Protein 5P9V (pdb70)

Nearest PDB structures (foldseek):
  3bwy-assembly1_A  TM=9.998E-01  e=9.512E-42  unclassified
  5k0g-assembly2_B  TM=9.920E-01  e=5.112E-42  Rattus norvegicus
  6i3d-assembly1_A  TM=9.985E-01  e=8.361E-41  Homo sapiens
  4pyq-assembly1_A  TM=9.428E-01  e=3.488E-40  Rattus norvegicus
  4p7f-assembly1_A  TM=9.456E-01  e=6.460E-39  Mus musculus

Solvent-accessible surface area: 9568 Å² total; per-residue (Å²): 114,69,54,36,91,65,0,10,104,45,0,86,134,82,20,134,93,49,48,26,82,19,0,1,93,6,0,25,49,16,4,95,127,127,47,101,0,114,6,1,0,57,48,0,0,108,36,0,10,62,7,2,148,121,74,66,5,74,33,0,0,0,0,13,3,30,0,0,2,6,0,0,8,3,0,55,38,14,108,119,55,8,98,1,19,0,4,16,122,61,98,105,14,8,54,11,0,67,80,0,0,76,34,2,40,10,78,110,48,11,70,23,5,101,24,12,8,63,97,8,1,71,65,0,75,204,139,67,131,13,106,41,0,28,2,0,1,0,28,52,139,65,91,64,4,26,50,0,2,82,30,0,81,166,33,33,0,17,91,146,26,0,1,0,3,0,0,18,4,77,52,84,8,2,105,74,0,18,72,93,0,123,70,23,114,24,21,110,39,54,68,60,80,9,117,24,6,49,94,206,58,80,0,0,0,2,15,0,32,14,80,4,151

CATH classification: 3.40.50.150

Foldseek 3Di:
DDPLVVLLVQLVVFAAFQALVRSLVSSLVCCQPPNPDQDQADWQLVVVLVVCLVQLWQEEEEEAQQQNNVVSSNLVNHDVNRAYEYEHADVVRVVNNCSSCNRNVRNVRYHYDYHHLVVCLLVCCPPVVAQAGQEYEYDHDLVCLVVSVVVCVVSNHADQFRKYKYWQCPVVRNVVNVVVLVPDPQWDKDKAWTARHSDPHITIMMIITGHDD

InterPro domains:
  IPR002935 Class I-like SAM-dependent O-methyltransferase [PF01596] (68-218)
  IPR002935 Class I-like SAM-dependent O-methyltransferase [PS51682] (45-256)
  IPR017128 Catechol O-methyltransferase, eukaryotic [PIRSF037177] (6-261)
  IPR029063 S-adenosyl-L-methionine-dependent methyltransferase superfamily [G3DSA:3.40.50.150] (44-264)
  IPR029063 S-adenosyl-L-met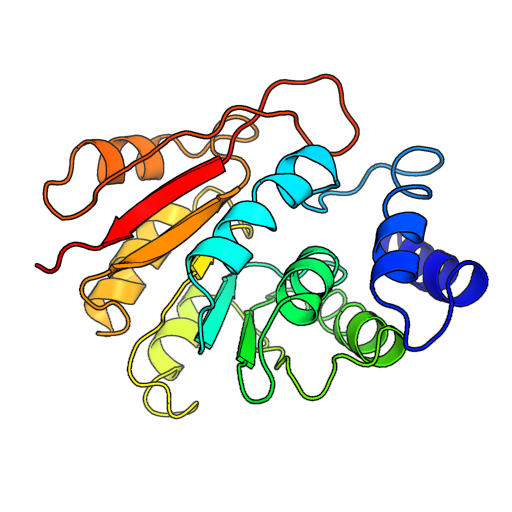hionine-dependent methyltransferase superfamily [SSF53335] (47-257)

Structure (mmCIF, N/CA/C/O backbone):
data_5P9V
#
_entry.id   5P9V
#
_cell.length_a   49.891
_cell.length_b   53.664
_cell.length_c   81.611
_cell.angle_alpha   90.000
_cell.angle_beta   90.000
_cell.angle_gamma   90.000
#
_symmetry.space_group_name_H-M   'P 21 21 21'
#
loop_
_entity.id
_entity.type
_entity.pdbx_description
1 polymer 'Catechol O-methyltransferase'
2 non-polymer 'MAGNESIUM ION'
3 non-polymer 'CHLORIDE ION'
4 non-polymer 'SULFATE ION'
5 non-polymer S-ADENOSYL-L-HOMOCYSTEINE
6 non-polymer (4S,5S)-1,2-DITHIANE-4,5-DIOL
7 non-polymer 6-(2-methylpyridin-3-yl)-8-oxidanyl-3~{H}-quinazolin-4-one
8 non-polymer '3-CYCLOHEXYL-1-PROPYLSULFONIC ACID'
9 water water
#
loop_
_atom_site.group_PDB
_atom_site.id
_atom_site.type_symbol
_atom_site.label_atom_id
_atom_site.label_alt_id
_atom_site.label_comp_id
_atom_site.label_asym_id
_atom_site.label_entity_id
_atom_site.label_seq_id
_atom_site.pdbx_PDB_ins_code
_atom_site.Cartn_x
_atom_site.Cartn_y
_atom_site.Cartn_z
_atom_site.occupancy
_atom_site.B_iso_or_equiv
_atom_site.auth_seq_id
_atom_site.auth_comp_id
_atom_site.auth_asym_id
_atom_site.auth_atom_id
_atom_site.pdbx_PDB_model_num
ATOM 1 N N . ASP A 1 3 ? -2.415 4.251 6.152 1.00 36.05 3 ASP A N 1
ATOM 2 C CA . ASP A 1 3 ? -2.003 3.895 7.497 1.00 24.27 3 ASP A CA 1
ATOM 3 C C . ASP A 1 3 ? -2.064 5.052 8.495 1.00 20.74 3 ASP A C 1
ATOM 4 O O . ASP A 1 3 ? -2.214 6.226 8.151 1.00 23.45 3 ASP A O 1
ATOM 9 N N . THR A 1 4 ? -1.937 4.712 9.753 1.00 15.98 4 THR A N 1
ATOM 10 C CA . THR A 1 4 ? -1.858 5.676 10.820 1.00 13.84 4 THR A CA 1
ATOM 11 C C . THR A 1 4 ? -0.397 5.995 11.171 1.00 12.30 4 THR A C 1
ATOM 12 O O . THR A 1 4 ? 0.532 5.231 10.894 1.00 12.41 4 THR A O 1
ATOM 16 N N . LYS A 1 5 ? -0.225 7.080 11.907 1.00 11.44 5 LYS A N 1
ATOM 17 C CA . LYS A 1 5 ? 1.073 7.448 12.466 1.00 11.33 5 LYS A CA 1
ATOM 18 C C . LYS A 1 5 ? 1.654 6.289 13.278 1.00 10.51 5 LYS A C 1
ATOM 19 O O . LYS A 1 5 ? 2.846 6.029 13.238 1.00 11.01 5 LYS A O 1
ATOM 25 N N . GLU A 1 6 ? 0.812 5.661 14.077 1.00 10.52 6 GLU A N 1
ATOM 26 C CA . GLU A 1 6 ? 1.271 4.593 14.957 1.00 10.88 6 GLU A CA 1
ATOM 27 C C . GLU A 1 6 ? 1.781 3.397 14.151 1.00 10.59 6 GLU A C 1
ATOM 28 O O . GLU A 1 6 ? 2.813 2.766 14.475 1.00 10.93 6 GLU A O 1
ATOM 34 N N . GLN A 1 7 ? 1.070 3.029 13.067 1.00 11.16 7 GLN A N 1
ATOM 35 C CA . GLN A 1 7 ? 1.558 2.005 12.181 1.00 11.35 7 GLN A CA 1
ATOM 36 C C . GLN A 1 7 ? 2.865 2.429 11.520 1.00 11.29 7 GLN A C 1
ATOM 37 O O . GLN A 1 7 ? 3.776 1.576 11.352 1.00 11.65 7 GLN A O 1
ATOM 43 N N . ARG A 1 8 ? 3.008 3.691 11.153 1.00 10.47 8 ARG A N 1
ATOM 44 C CA . ARG A 1 8 ? 4.233 4.146 10.545 1.00 11.12 8 ARG A CA 1
ATOM 45 C C . ARG A 1 8 ? 5.417 4.056 11.505 1.00 11.05 8 ARG A C 1
ATOM 46 O O . ARG A 1 8 ? 6.549 3.740 11.107 1.00 10.92 8 ARG A O 1
ATOM 54 N N . ILE A 1 9 ? 5.187 4.320 12.802 1.00 9.80 9 ILE A N 1
ATOM 55 C CA . ILE A 1 9 ? 6.262 4.228 13.825 1.00 9.83 9 ILE A CA 1
ATOM 56 C C . ILE A 1 9 ? 6.699 2.746 13.934 1.00 9.97 9 ILE A C 1
ATOM 57 O O . ILE A 1 9 ? 7.887 2.427 13.953 1.00 9.99 9 ILE A O 1
ATOM 62 N N . LEU A 1 10 ? 5.744 1.819 14.010 1.00 9.69 10 LEU A N 1
ATOM 63 C CA . LEU A 1 10 ? 6.057 0.397 14.136 1.00 9.45 10 LEU A CA 1
ATOM 64 C C . LEU A 1 10 ? 6.850 -0.069 12.911 1.00 9.48 10 LEU A C 1
ATOM 65 O O . LEU A 1 10 ? 7.849 -0.758 13.048 1.00 10.34 10 LEU A O 1
ATOM 70 N N . ARG A 1 11 ? 6.393 0.320 11.720 1.00 9.84 11 ARG A N 1
ATOM 71 C CA . ARG A 1 11 ? 7.121 -0.072 10.504 1.00 10.67 11 ARG A CA 1
ATOM 72 C C . ARG A 1 11 ? 8.524 0.464 10.499 1.00 10.86 11 ARG A C 1
ATOM 73 O O . ARG A 1 11 ? 9.477 -0.199 10.111 1.00 10.94 11 ARG A O 1
ATOM 81 N N . TYR A 1 12 ? 8.724 1.700 10.968 1.00 10.61 12 TYR A N 1
ATOM 82 C CA . TYR A 1 12 ? 10.070 2.311 11.036 1.00 10.08 12 TYR A CA 1
ATOM 83 C C . TYR A 1 12 ? 10.942 1.508 11.971 1.00 10.59 12 TYR A C 1
ATOM 84 O O . TYR A 1 12 ? 12.099 1.179 11.635 1.00 10.93 12 TYR A O 1
ATOM 93 N N . VAL A 1 13 ? 10.418 1.112 13.120 1.00 9.96 13 VAL A N 1
ATOM 94 C CA . VAL A 1 13 ? 11.205 0.247 14.025 1.00 9.66 13 VAL A CA 1
ATOM 95 C C . VAL A 1 13 ? 11.568 -1.070 13.355 1.00 10.08 13 VAL A C 1
ATOM 96 O O . VAL A 1 13 ? 12.721 -1.489 13.394 1.00 11.38 13 VAL A O 1
ATOM 100 N N . GLN A 1 14 ? 10.602 -1.720 12.716 1.00 10.39 14 GLN A N 1
ATOM 101 C CA . GLN A 1 14 ? 10.827 -3.015 12.087 1.00 11.62 14 GLN A CA 1
ATOM 102 C C . GLN A 1 14 ? 11.927 -2.898 11.050 1.00 10.68 14 GLN A C 1
ATOM 103 O O . GL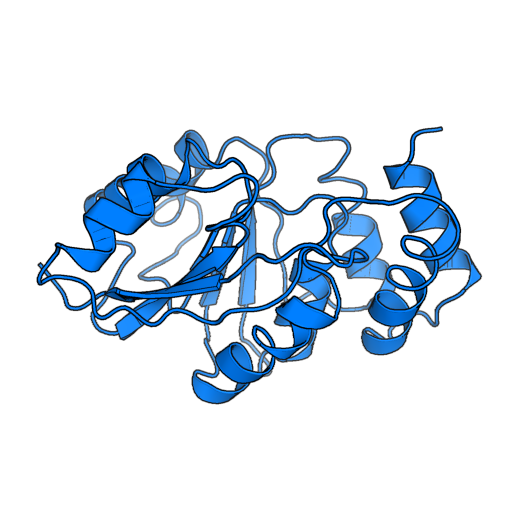N A 1 14 ? 12.642 -3.874 10.810 1.00 13.00 14 GLN A O 1
ATOM 109 N N . GLN A 1 15 ? 12.089 -1.756 10.395 1.00 9.72 15 GLN A N 1
ATOM 110 C CA . GLN A 1 15 ? 13.007 -1.575 9.276 1.00 10.04 15 GLN A CA 1
ATOM 111 C C . GLN A 1 15 ? 14.308 -0.865 9.661 1.00 10.27 15 GLN A C 1
ATOM 112 O O . GLN A 1 15 ? 15.182 -0.703 8.818 1.00 11.04 15 GLN A O 1
ATOM 118 N N . ASN A 1 16 ? 14.433 -0.412 10.915 1.00 9.81 16 ASN A N 1
ATOM 119 C CA . ASN A 1 16 ? 15.557 0.435 11.346 1.00 10.68 16 ASN A CA 1
ATOM 120 C C . ASN A 1 16 ? 16.131 0.044 12.695 1.00 10.46 16 ASN A C 1
ATOM 121 O O . ASN A 1 16 ? 16.999 0.731 13.184 1.00 14.99 16 ASN A O 1
ATOM 126 N N . ALA A 1 17 ? 15.653 -1.000 13.301 1.00 12.25 17 ALA A N 1
ATOM 127 C CA . ALA A 1 17 ? 16.126 -1.513 14.564 1.00 13.10 17 ALA A CA 1
ATOM 128 C C . ALA A 1 17 ? 16.497 -2.995 14.414 1.00 13.82 17 ALA A C 1
ATOM 129 O O . ALA A 1 17 ? 16.221 -3.640 13.402 1.00 16.26 17 ALA A O 1
ATOM 131 N N . LYS A 1 18 ? 17.119 -3.516 15.467 1.00 14.57 18 LYS A N 1
ATOM 132 C CA . LYS A 1 18 ? 17.522 -4.909 15.525 1.00 15.61 18 LYS A CA 1
ATOM 133 C C . LYS A 1 18 ? 16.586 -5.716 16.395 1.00 14.62 18 LYS A C 1
ATOM 134 O O . LYS A 1 18 ? 16.411 -5.354 17.594 1.00 13.04 18 LYS A O 1
ATOM 140 N N . PRO A 1 19 ? 15.983 -6.795 15.868 1.00 15.38 19 PRO A N 1
ATOM 141 C CA . PRO A 1 19 ? 15.123 -7.625 16.696 1.00 15.87 19 PRO A CA 1
ATOM 142 C C . PRO A 1 19 ? 15.841 -8.073 17.969 1.00 14.10 19 PRO A C 1
ATOM 143 O O . PRO A 1 19 ? 17.022 -8.465 17.918 1.00 15.62 19 PRO A O 1
ATOM 147 N N . GLY A 1 20 ? 15.169 -8.007 19.113 1.00 14.27 20 GLY A N 1
ATOM 148 C CA . GLY A 1 20 ? 15.754 -8.459 20.373 1.00 14.77 20 GLY A CA 1
ATOM 149 C C . GLY A 1 20 ? 16.641 -7.422 21.041 1.00 12.94 20 GLY A C 1
ATOM 150 O O . GLY A 1 20 ? 17.243 -7.771 22.067 1.00 15.58 20 GLY A O 1
ATOM 151 N N . ASP A 1 21 ? 16.743 -6.192 20.494 1.00 11.89 21 ASP A N 1
ATOM 152 C CA . ASP A 1 21 ? 17.667 -5.165 21.025 1.00 12.75 21 ASP A CA 1
ATOM 153 C C . ASP A 1 21 ? 16.849 -3.945 21.440 1.00 11.62 21 ASP A C 1
ATOM 154 O O . ASP A 1 21 ? 16.547 -3.067 20.603 1.00 12.17 21 ASP A O 1
ATOM 159 N N . PRO A 1 22 ? 16.364 -3.906 22.684 1.00 11.11 22 PRO A N 1
ATOM 160 C CA . PRO A 1 22 ? 15.524 -2.794 23.137 1.00 10.33 22 PRO A CA 1
ATOM 161 C C . PRO A 1 22 ? 16.054 -1.425 22.919 1.00 11.09 22 PRO A C 1
ATOM 162 O O . PRO A 1 22 ? 15.341 -0.504 22.537 1.00 11.19 22 PRO A O 1
ATOM 166 N N . GLN A 1 23 ? 17.343 -1.238 23.152 1.00 12.25 23 GLN A N 1
ATOM 167 C CA . GLN A 1 23 ? 17.940 0.096 22.972 1.00 14.55 23 GLN A CA 1
ATOM 168 C C . GLN A 1 23 ? 17.791 0.580 21.519 1.00 11.85 23 GLN A C 1
ATOM 169 O O . GLN A 1 23 ? 17.477 1.739 21.270 1.00 12.45 23 GLN A O 1
ATOM 175 N N . SER A 1 24 ? 17.995 -0.345 20.561 1.00 12.51 24 SER A N 1
ATOM 176 C CA . SER A 1 24 ? 17.818 0.011 19.147 1.00 11.83 24 SER A CA 1
ATOM 177 C C . SER A 1 24 ? 16.369 0.412 18.814 1.00 10.97 24 SER A C 1
ATOM 178 O O . SER A 1 24 ? 16.135 1.243 17.955 1.00 11.93 24 SER A O 1
ATOM 181 N N . VAL A 1 25 ? 15.399 -0.214 19.498 1.00 10.21 25 VAL A N 1
ATOM 182 C CA . VAL A 1 25 ? 14.012 0.097 19.326 1.00 9.26 25 VAL A CA 1
ATOM 183 C C . VAL A 1 25 ? 13.735 1.527 19.810 1.00 9.70 25 VAL A C 1
ATOM 184 O O . VAL A 1 25 ? 13.125 2.329 19.113 1.00 10.22 25 VAL A O 1
ATOM 188 N N . LEU A 1 26 ? 14.209 1.860 21.007 1.00 9.76 26 LEU A N 1
ATOM 189 C CA . LEU A 1 26 ? 14.012 3.201 21.559 1.00 9.97 26 LEU A CA 1
ATOM 190 C C . LEU A 1 26 ? 14.644 4.260 20.650 1.00 10.43 26 LEU A C 1
ATOM 191 O O . LEU A 1 26 ? 14.067 5.300 20.368 1.00 10.39 26 LEU A O 1
ATOM 196 N N . GLU A 1 27 ? 15.849 3.983 20.160 1.00 10.95 27 GLU A N 1
ATOM 197 C CA . GLU A 1 27 ? 16.586 4.932 19.299 1.00 11.24 27 GLU A CA 1
ATOM 198 C C . GLU A 1 27 ? 15.824 5.139 18.009 1.00 10.65 27 GLU A C 1
ATOM 199 O O . GLU A 1 27 ? 15.756 6.286 17.525 1.00 11.52 27 GLU A O 1
ATOM 205 N N . ALA A 1 28 ? 15.271 4.069 17.426 1.00 10.43 28 ALA A N 1
ATOM 206 C CA . ALA A 1 28 ? 14.509 4.193 16.172 1.00 10.32 28 ALA A CA 1
ATOM 207 C C . ALA A 1 28 ? 13.267 5.038 16.373 1.00 10.20 28 ALA A C 1
ATOM 208 O O . ALA A 1 28 ? 12.955 5.900 15.556 1.00 10.85 28 ALA A O 1
ATOM 210 N N . ILE A 1 29 ? 12.517 4.781 17.476 1.00 10.41 29 ILE A N 1
ATOM 211 C CA . ILE A 1 29 ? 11.307 5.565 17.736 1.00 10.18 29 ILE A CA 1
ATOM 212 C C . ILE A 1 29 ? 11.690 7.054 17.930 1.00 10.30 29 ILE A C 1
ATOM 213 O O . ILE A 1 29 ? 11.043 7.939 17.377 1.00 11.25 29 ILE A O 1
ATOM 218 N N . ASP A 1 30 ? 12.712 7.323 18.741 1.00 10.10 30 ASP A N 1
ATOM 219 C CA A ASP A 1 30 ? 13.202 8.680 18.967 0.50 11.53 30 ASP A CA 1
ATOM 220 C CA B ASP A 1 30 ? 13.062 8.672 18.972 0.50 10.84 30 ASP A CA 1
ATOM 221 C C . ASP A 1 30 ? 13.564 9.399 17.683 1.00 11.10 30 ASP A C 1
ATOM 222 O O . ASP A 1 30 ? 13.232 10.550 17.461 1.00 12.42 30 ASP A O 1
ATOM 231 N N . THR A 1 31 ? 14.293 8.692 16.832 1.00 11.32 31 THR A N 1
ATOM 232 C CA . THR A 1 31 ? 14.694 9.256 15.541 1.00 12.87 31 THR A CA 1
ATOM 233 C C . THR A 1 31 ? 13.469 9.592 14.688 1.00 11.89 31 THR A C 1
ATOM 234 O O . THR A 1 31 ? 13.378 10.691 14.139 1.00 12.99 31 THR A O 1
ATOM 238 N N . TYR A 1 32 ? 12.539 8.636 14.551 1.00 11.08 32 TYR A N 1
ATOM 239 C CA . TYR A 1 32 ? 11.396 8.872 13.714 1.00 11.68 32 TYR A CA 1
ATOM 240 C C . TYR A 1 32 ? 10.615 10.112 14.242 1.00 10.88 32 TYR A C 1
ATOM 241 O O . TYR A 1 32 ? 10.121 10.962 13.471 1.00 11.65 32 TYR A O 1
ATOM 250 N N A CYS A 1 33 ? 10.414 10.147 15.557 0.50 10.41 33 CYS A N 1
ATOM 251 N N B CYS A 1 33 ? 10.444 10.179 15.561 0.50 11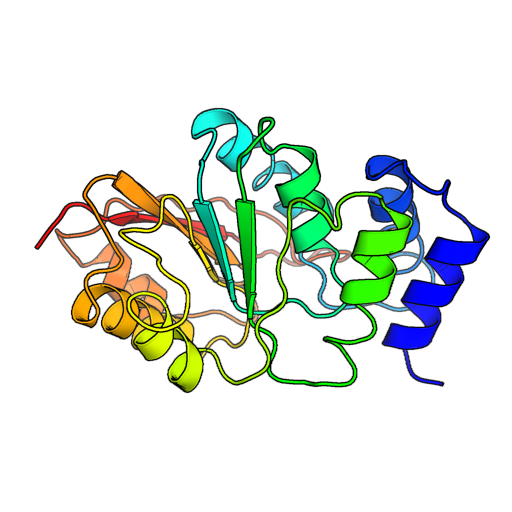.11 33 CYS A N 1
ATOM 252 C CA A CYS A 1 33 ? 9.551 11.184 16.128 0.50 11.16 33 CYS A CA 1
ATOM 253 C CA B CYS A 1 33 ? 9.641 11.267 16.143 0.50 11.76 33 CYS A CA 1
ATOM 254 C C A CYS A 1 33 ? 10.249 12.562 16.223 0.50 12.59 33 CYS A C 1
ATOM 255 C C B CYS A 1 33 ? 10.265 12.606 16.045 0.50 12.57 33 CYS A C 1
ATOM 256 O O A CYS A 1 33 ? 9.560 13.557 16.403 0.50 17.63 33 CYS A O 1
ATOM 257 O O B CYS A 1 33 ? 9.568 13.608 15.982 0.50 18.76 33 CYS A O 1
ATOM 262 N N . THR A 1 34 ? 11.575 12.629 16.068 1.00 13.77 34 THR A N 1
ATOM 263 C CA . THR A 1 34 ? 12.331 13.862 15.939 1.00 16.24 34 THR A CA 1
ATOM 264 C C . THR A 1 34 ? 12.381 14.316 14.492 1.00 15.52 34 THR A C 1
ATOM 265 O O . THR A 1 34 ? 12.180 15.493 14.196 1.00 20.45 34 THR A O 1
ATOM 269 N N . GLN A 1 35 ? 12.577 13.392 13.560 1.00 13.65 35 GLN A N 1
ATOM 270 C CA . GLN A 1 35 ? 12.823 13.751 12.158 1.00 15.43 35 GLN A CA 1
ATOM 271 C C . GLN A 1 35 ? 11.573 13.746 11.282 1.00 15.42 35 GLN A C 1
ATOM 272 O O . GLN A 1 35 ? 11.537 14.435 10.293 1.00 21.70 35 GLN A O 1
ATOM 278 N N . LYS A 1 36 ? 10.583 12.929 11.595 1.00 13.80 36 LYS A N 1
ATOM 279 C CA . LYS A 1 36 ? 9.440 12.735 10.742 1.00 15.93 36 LYS A CA 1
ATOM 280 C C . LYS A 1 36 ? 8.098 13.208 11.290 1.00 13.81 36 LYS A C 1
ATOM 281 O O . LYS A 1 36 ? 7.476 14.072 10.712 1.00 16.44 36 LYS A O 1
ATOM 287 N N . GLU A 1 37 ? 7.652 12.593 12.392 1.00 12.68 37 GLU A N 1
ATOM 288 C CA . GLU A 1 37 ? 6.334 12.909 12.991 1.00 12.61 37 GLU A CA 1
ATOM 289 C C . GLU A 1 37 ? 6.413 12.877 14.505 1.00 11.56 37 GLU A C 1
ATOM 290 O O . GLU A 1 37 ? 6.663 11.771 15.043 1.00 12.56 37 GLU A O 1
ATOM 296 N N . TRP A 1 38 ? 6.137 13.981 15.180 1.00 11.13 38 TRP A N 1
ATOM 297 C CA . TRP A 1 38 ? 6.033 13.981 16.631 1.00 10.15 38 TRP A CA 1
ATOM 298 C C . TRP A 1 38 ? 5.017 12.959 17.082 1.00 9.78 38 TRP A C 1
ATOM 299 O O . TRP A 1 38 ? 3.969 12.811 16.434 1.00 10.51 38 TRP A O 1
ATOM 310 N N . ALA A 1 39 ? 5.257 12.313 18.224 1.00 9.50 39 ALA A N 1
ATOM 311 C CA . ALA A 1 39 ? 4.257 11.465 18.847 1.00 8.91 39 ALA A CA 1
ATOM 312 C C . ALA A 1 39 ? 4.459 11.496 20.346 1.00 8.90 39 ALA A C 1
ATOM 313 O O . ALA A 1 39 ? 5.563 11.793 20.842 1.00 9.47 39 ALA A O 1
ATOM 315 N N . MET A 1 40 ? 3.405 11.161 21.098 1.00 8.81 40 MET A N 1
ATOM 316 C CA . MET A 1 40 ? 3.374 11.314 22.561 1.00 8.65 40 MET A CA 1
ATOM 317 C C . MET A 1 40 ? 4.035 10.226 23.374 1.00 8.33 40 MET A C 1
ATOM 318 O O . MET A 1 40 ? 3.554 9.854 24.452 1.00 10.39 40 MET A O 1
ATOM 323 N N . ASN A 1 41 ? 5.158 9.721 22.870 1.00 8.72 41 ASN A N 1
ATOM 324 C CA . ASN A 1 41 ? 5.985 8.829 23.702 1.00 9.16 41 ASN A CA 1
ATOM 325 C C . ASN A 1 41 ? 6.656 9.650 24.810 1.00 8.47 41 ASN A C 1
ATOM 326 O O . ASN A 1 41 ? 6.951 10.830 24.581 1.00 9.94 41 ASN A O 1
ATOM 331 N N . VAL A 1 42 ? 7.045 9.018 25.913 1.00 8.49 42 VAL A N 1
ATOM 332 C CA . VAL A 1 42 ? 7.609 9.822 26.992 1.00 9.16 42 VAL A CA 1
ATOM 333 C C . VAL A 1 42 ? 8.935 10.457 26.533 1.00 8.73 42 VAL A C 1
ATOM 334 O O . VAL A 1 42 ? 9.338 11.502 27.031 1.00 9.86 42 VAL A O 1
ATOM 338 N N . GLY A 1 43 ? 9.635 9.807 25.586 1.00 9.22 43 GLY A N 1
ATOM 339 C CA . GLY A 1 43 ? 10.805 10.387 24.967 1.00 9.12 43 GLY A CA 1
ATOM 340 C C . GLY A 1 43 ? 12.108 10.133 25.747 1.00 8.70 43 GLY A C 1
ATOM 341 O O . GLY A 1 43 ? 12.125 9.585 26.836 1.00 9.76 43 GLY A O 1
ATOM 342 N N . ASP A 1 44 ? 13.209 10.580 25.156 1.00 10.52 44 ASP A N 1
ATOM 343 C CA . ASP A 1 44 ? 14.503 10.319 25.726 1.00 10.63 44 ASP A CA 1
ATOM 344 C C . ASP A 1 44 ? 14.848 11.206 26.930 1.00 10.53 44 ASP A C 1
ATOM 345 O O . ASP A 1 44 ? 15.471 10.725 27.871 1.00 11.50 44 ASP A O 1
ATOM 350 N N . ALA A 1 45 ? 14.442 12.470 26.933 1.00 10.75 45 ALA A N 1
ATOM 351 C CA . ALA A 1 45 ? 14.827 13.371 28.033 1.00 11.18 45 ALA A CA 1
ATOM 352 C C . ALA A 1 45 ? 14.152 12.901 29.337 1.00 9.99 45 ALA A C 1
ATOM 353 O O . ALA A 1 45 ? 14.839 12.636 30.350 1.00 10.29 45 ALA A O 1
ATOM 355 N N . LYS A 1 46 ? 12.847 12.755 29.306 1.00 9.17 46 LYS A N 1
ATOM 356 C CA . LYS A 1 46 ? 12.128 12.235 30.466 1.00 8.86 46 LYS A CA 1
ATOM 357 C C . LYS A 1 46 ? 12.434 10.754 30.673 1.00 8.08 46 LYS A C 1
ATOM 358 O O . LYS A 1 46 ? 12.471 10.284 31.813 1.00 9.02 46 LYS A O 1
ATOM 364 N N . GLY A 1 47 ? 12.664 10.024 29.579 1.00 8.60 47 GLY A N 1
ATOM 365 C CA . GLY A 1 47 ? 13.031 8.624 29.680 1.00 8.81 47 GLY A CA 1
ATOM 366 C C . GLY A 1 47 ? 14.296 8.364 30.505 1.00 8.24 47 GLY A C 1
ATOM 367 O O . GLY A 1 47 ? 14.382 7.362 31.217 1.00 9.06 47 GLY A O 1
ATOM 368 N N . GLN A 1 48 ? 15.272 9.277 30.399 1.00 8.59 48 GLN A N 1
ATOM 369 C CA . GLN A 1 48 ? 16.489 9.109 31.191 1.00 9.12 48 GLN A CA 1
ATOM 370 C C . GLN A 1 48 ? 16.195 9.261 32.699 1.00 8.51 48 GLN A C 1
ATOM 371 O O . GLN A 1 48 ? 16.837 8.615 33.538 1.00 9.12 48 GLN A O 1
ATOM 377 N N . ILE A 1 49 ? 15.278 10.118 33.046 1.00 9.02 49 ILE A N 1
ATOM 378 C CA . ILE A 1 49 ? 14.841 10.258 34.447 1.00 9.40 49 ILE A CA 1
ATOM 379 C C . ILE A 1 49 ? 14.123 8.979 34.915 1.00 9.13 49 ILE A C 1
ATOM 380 O O . ILE A 1 49 ? 14.430 8.420 35.965 1.00 10.20 49 ILE A O 1
ATOM 385 N N . MET A 1 50 ? 13.207 8.476 34.076 1.00 9.06 50 MET A N 1
ATOM 386 C CA A MET A 1 50 ? 12.558 7.184 34.363 0.50 9.62 50 MET A CA 1
ATOM 387 C CA B MET A 1 50 ? 12.535 7.193 34.311 0.50 9.42 50 MET A CA 1
ATOM 388 C C . MET A 1 50 ? 13.571 6.097 34.570 1.00 8.85 50 MET A C 1
ATOM 389 O O . MET A 1 50 ? 13.444 5.292 35.491 1.00 10.13 50 MET A O 1
ATOM 398 N N . ASP A 1 51 ? 14.588 5.995 33.684 1.00 8.85 51 ASP A N 1
ATOM 399 C CA . ASP A 1 51 ? 15.593 4.961 33.820 1.00 8.92 51 ASP A CA 1
ATOM 400 C C . ASP A 1 51 ? 16.283 5.038 35.212 1.00 9.92 51 ASP A C 1
ATOM 401 O O . ASP A 1 51 ? 16.503 4.000 35.855 1.00 10.07 51 ASP A O 1
ATOM 406 N N . ALA A 1 52 ? 16.623 6.233 35.647 1.00 9.78 52 ALA A N 1
ATOM 407 C CA . ALA A 1 52 ? 17.262 6.420 36.931 1.00 10.15 52 ALA A CA 1
ATOM 408 C C . ALA A 1 52 ? 16.369 5.979 38.089 1.00 10.51 52 ALA A C 1
ATOM 409 O O . ALA A 1 52 ? 16.828 5.357 39.068 1.00 11.58 52 ALA A O 1
ATOM 411 N N . VAL A 1 53 ? 15.078 6.274 37.981 1.00 11.79 53 VAL A N 1
ATOM 412 C CA . VAL A 1 53 ? 14.121 5.839 39.005 1.00 12.62 53 VAL A CA 1
ATOM 413 C C . VAL A 1 53 ? 13.953 4.310 39.000 1.00 12.12 53 VAL A C 1
ATOM 414 O O . VAL A 1 53 ? 13.992 3.689 40.090 1.00 13.84 53 VAL A O 1
ATOM 418 N N . ILE A 1 54 ? 13.809 3.659 37.863 1.00 11.39 54 ILE A N 1
ATOM 419 C CA . ILE A 1 54 ? 13.646 2.216 37.800 1.00 12.59 54 ILE A CA 1
ATOM 420 C C . ILE A 1 54 ? 14.906 1.545 38.385 1.00 11.01 54 ILE A C 1
ATOM 421 O O . ILE A 1 54 ? 14.817 0.604 39.145 1.00 12.11 54 ILE A O 1
ATOM 426 N N . ARG A 1 55 ? 16.068 2.035 38.046 1.00 10.67 55 ARG A N 1
ATOM 427 C CA . ARG A 1 55 ? 17.306 1.452 38.601 1.00 10.72 55 ARG A CA 1
ATOM 428 C C . ARG A 1 55 ? 17.394 1.630 40.113 1.00 10.52 55 ARG A C 1
ATOM 429 O O . ARG A 1 55 ? 17.920 0.770 40.826 1.00 13.76 55 ARG A O 1
ATOM 437 N N . GLU A 1 56 ? 16.932 2.744 40.633 1.00 10.91 56 GLU A N 1
ATOM 438 C CA . GLU A 1 56 ? 16.992 3.002 42.105 1.00 10.77 56 GLU A CA 1
ATOM 439 C C . GLU A 1 56 ? 16.116 2.024 42.863 1.00 10.22 56 GLU A C 1
ATOM 440 O O . GLU A 1 56 ? 16.538 1.469 43.914 1.00 10.69 56 GLU A O 1
ATOM 446 N N . TYR A 1 57 ? 14.919 1.742 42.367 1.00 10.17 57 TYR A N 1
ATOM 447 C CA . TYR A 1 57 ? 13.937 0.929 43.093 1.00 10.03 57 TYR A CA 1
ATOM 448 C C . TYR A 1 57 ? 13.899 -0.528 42.689 1.00 10.26 57 TYR A C 1
ATOM 449 O O . TYR A 1 57 ? 13.336 -1.342 43.465 1.00 11.27 57 TYR A O 1
ATOM 458 N N . SER A 1 58 ? 14.412 -0.896 41.539 1.00 10.10 58 SER A N 1
ATOM 459 C CA A SER A 1 58 ? 14.340 -2.284 41.046 0.50 10.24 58 SER A CA 1
ATOM 460 C CA B SER A 1 58 ? 14.357 -2.269 41.047 0.50 11.04 58 SER A CA 1
ATOM 461 C C . SER A 1 58 ? 12.989 -2.929 41.308 1.00 10.73 58 SER A C 1
ATOM 462 O O . SER A 1 58 ? 12.903 -3.999 41.939 1.00 12.11 58 SER A O 1
ATOM 467 N N . PRO A 1 59 ? 11.918 -2.334 40.825 1.00 10.23 59 PRO A N 1
ATOM 468 C CA . PRO A 1 59 ? 10.602 -2.874 41.159 1.00 10.42 59 PRO A CA 1
ATOM 469 C C . PRO A 1 59 ? 10.340 -4.273 40.596 1.00 10.06 59 PRO A C 1
ATOM 470 O O . PRO A 1 59 ? 10.677 -4.571 39.443 1.00 11.71 59 PRO A O 1
ATOM 474 N N . SER A 1 60 ? 9.676 -5.111 41.374 1.00 10.52 60 SER A N 1
ATOM 475 C CA . SER A 1 60 ? 9.262 -6.433 40.939 1.00 10.48 60 SER A CA 1
ATOM 476 C C . SER A 1 60 ? 7.972 -6.424 40.085 1.00 9.36 60 SER A C 1
ATOM 477 O O . SER A 1 60 ? 7.804 -7.320 39.252 1.00 10.17 60 SER A O 1
ATOM 480 N N . LEU A 1 61 ? 7.070 -5.488 40.380 1.00 8.98 61 LEU A N 1
ATOM 481 C CA . LEU A 1 61 ? 5.797 -5.400 39.678 1.00 9.51 61 LEU A CA 1
ATOM 482 C C . LEU A 1 61 ? 5.497 -3.937 39.442 1.00 9.44 61 LEU A C 1
ATOM 483 O O . LEU A 1 61 ? 5.320 -3.137 40.403 1.00 10.00 61 LEU A O 1
ATOM 488 N N . VAL A 1 62 ? 5.400 -3.571 38.148 1.00 9.15 62 VAL A N 1
ATOM 489 C CA . VAL A 1 62 ? 5.125 -2.205 37.702 1.00 8.66 62 VAL A CA 1
ATOM 490 C C . VAL A 1 62 ? 3.760 -2.235 36.993 1.00 8.31 62 VAL A C 1
ATOM 491 O O . VAL A 1 62 ? 3.503 -3.158 36.180 1.00 9.40 62 VAL A O 1
ATOM 495 N N . LEU A 1 63 ? 2.936 -1.218 37.222 1.00 8.11 63 LEU A N 1
ATOM 496 C CA . LEU A 1 63 ? 1.723 -0.936 36.427 1.00 7.76 63 LEU A CA 1
ATOM 497 C C . LEU A 1 63 ? 1.929 0.343 35.637 1.00 7.64 63 LEU A C 1
ATOM 498 O O . LEU A 1 63 ? 2.271 1.380 36.215 1.00 9.04 63 LEU A O 1
ATOM 503 N N . GLU A 1 64 ? 1.706 0.251 34.333 1.00 8.68 64 GLU A N 1
ATOM 504 C CA . GLU A 1 64 ? 1.679 1.428 33.463 1.00 8.08 64 GLU A CA 1
ATOM 505 C C . GLU A 1 64 ? 0.263 1.712 33.039 1.00 8.42 64 GLU A C 1
ATOM 506 O O . GLU A 1 64 ? -0.486 0.790 32.628 1.00 9.29 64 GLU A O 1
ATOM 512 N N . LEU A 1 65 ? -0.120 2.988 33.110 1.00 7.76 65 LEU A N 1
ATOM 513 C CA . LEU A 1 65 ? -1.398 3.460 32.607 1.00 7.93 65 LEU A CA 1
ATOM 514 C C . LEU A 1 65 ? -1.113 4.258 31.342 1.00 7.76 65 LEU A C 1
ATOM 515 O O . LEU A 1 65 ? -0.596 5.348 31.373 1.00 8.23 65 LEU A O 1
ATOM 520 N N . GLY A 1 66 ? -1.515 3.653 30.189 1.00 8.33 66 GLY A N 1
ATOM 521 C CA . GLY A 1 66 ? -1.315 4.246 28.867 1.00 8.50 66 GLY A CA 1
ATOM 522 C C . GLY A 1 66 ? -0.106 3.677 28.163 1.00 8.53 66 GLY A C 1
ATOM 523 O O . GLY A 1 66 ? 1.030 4.028 28.502 1.00 10.19 66 GLY A O 1
ATOM 524 N N . ALA A 1 67 ? -0.339 2.786 27.191 1.00 8.81 67 ALA A N 1
ATOM 525 C CA . ALA A 1 67 ? 0.735 2.110 26.483 1.00 9.29 67 ALA A CA 1
ATOM 526 C C . ALA A 1 67 ? 1.158 2.754 25.170 1.00 8.77 67 ALA A C 1
ATOM 527 O O . ALA A 1 67 ? 2.329 2.838 24.832 1.00 9.13 67 ALA A O 1
ATOM 529 N N . TYR A 1 68 ? 0.158 3.203 24.381 1.00 9.08 68 TYR A N 1
ATOM 530 C CA . TYR A 1 68 ? 0.356 3.863 23.069 1.00 8.49 68 TYR A CA 1
ATOM 531 C C . TYR A 1 68 ? 1.034 2.886 22.092 1.00 8.23 68 TYR A C 1
ATOM 532 O O . TYR A 1 68 ? 0.380 1.909 21.686 1.00 10.18 68 TYR A O 1
ATOM 541 N N . CYS A 1 69 ? 2.264 3.134 21.727 1.00 7.97 69 CYS A N 1
ATOM 542 C CA . CYS A 1 69 ? 3.003 2.270 20.810 1.00 9.49 69 CYS A CA 1
ATOM 543 C C . CYS A 1 69 ? 4.011 1.346 21.513 1.00 8.67 69 CYS A C 1
ATOM 544 O O . CYS A 1 69 ? 4.710 0.577 20.841 1.00 10.02 69 CYS A O 1
ATOM 547 N N . GLY A 1 70 ? 4.086 1.422 22.839 1.00 8.59 70 GLY A N 1
ATOM 548 C CA . GLY A 1 70 ? 4.998 0.589 23.622 1.00 8.56 70 GLY A CA 1
ATOM 549 C C . GLY A 1 70 ? 6.321 1.164 23.960 1.00 8.50 70 GLY A C 1
ATOM 550 O O . GLY A 1 70 ? 7.139 0.460 24.536 1.00 9.18 70 GLY A O 1
ATOM 551 N N . TYR A 1 71 ? 6.564 2.434 23.650 1.00 8.99 71 TYR A N 1
ATOM 552 C CA . TYR A 1 71 ? 7.872 3.028 23.957 1.00 8.70 71 TYR A CA 1
ATOM 553 C C . TYR A 1 71 ? 8.242 2.957 25.425 1.00 8.39 71 TYR A C 1
ATOM 554 O O . TYR A 1 71 ? 9.306 2.450 25.797 1.00 8.50 71 TYR A O 1
ATOM 563 N N . SER A 1 72 ? 7.371 3.467 26.291 1.00 8.38 72 SER A N 1
ATOM 564 C CA . SER A 1 72 ? 7.671 3.433 27.714 1.00 8.43 72 SER A CA 1
ATOM 565 C C . SER A 1 72 ? 7.720 2.019 28.275 1.00 8.85 72 SER A C 1
ATOM 566 O O . SER A 1 72 ? 8.501 1.735 29.171 1.00 9.33 72 SER A O 1
ATOM 569 N N . ALA A 1 73 ? 6.891 1.120 27.738 1.00 8.89 73 ALA A N 1
ATOM 570 C CA . ALA A 1 73 ? 6.908 -0.268 28.195 1.00 9.28 73 ALA A CA 1
ATOM 571 C C . ALA A 1 73 ? 8.251 -0.914 27.872 1.00 9.72 73 ALA A C 1
ATOM 572 O O . ALA A 1 73 ? 8.833 -1.625 28.693 1.00 10.35 73 ALA A O 1
ATOM 574 N N . VAL A 1 74 ? 8.771 -0.655 26.666 1.00 9.43 74 VAL A N 1
ATOM 575 C CA . VAL A 1 74 ? 10.098 -1.120 26.293 1.00 10.08 74 VAL A CA 1
ATOM 576 C C . VAL A 1 74 ? 11.153 -0.492 27.209 1.00 9.86 74 VAL A C 1
ATOM 577 O O . VAL A 1 74 ? 12.076 -1.170 27.693 1.00 10.57 74 VAL A O 1
ATOM 581 N N . ARG A 1 75 ? 11.038 0.810 27.434 1.00 9.16 75 ARG A N 1
ATOM 582 C CA . ARG A 1 75 ? 11.994 1.502 28.224 1.00 9.95 75 ARG A CA 1
ATOM 583 C C . ARG A 1 75 ? 12.107 0.927 29.625 1.00 9.84 75 ARG A C 1
ATOM 584 O O . ARG A 1 75 ? 13.215 0.749 30.162 1.00 10.33 75 ARG A O 1
ATOM 592 N N . MET A 1 76 ? 10.962 0.694 30.270 1.00 9.27 76 MET A N 1
ATOM 593 C CA . MET A 1 76 ? 10.952 0.156 31.633 1.00 9.50 76 MET A CA 1
ATOM 594 C C . MET A 1 76 ? 11.313 -1.318 31.637 1.00 9.81 76 MET A C 1
ATOM 595 O O . MET A 1 76 ? 12.158 -1.738 32.450 1.00 10.42 76 MET A O 1
ATOM 600 N N . ALA A 1 77 ? 10.708 -2.119 30.750 1.00 9.31 77 ALA A N 1
ATOM 601 C CA . ALA A 1 77 ? 10.920 -3.549 30.826 1.00 9.64 77 ALA A CA 1
ATOM 602 C C . ALA A 1 77 ? 12.354 -3.960 30.565 1.00 9.37 77 ALA A C 1
ATOM 603 O O . ALA A 1 77 ? 12.802 -4.954 31.118 1.00 11.29 77 ALA A O 1
ATOM 605 N N . ARG A 1 78 ? 13.097 -3.197 29.764 1.00 9.42 78 ARG A N 1
ATOM 606 C CA . ARG A 1 78 ? 14.488 -3.518 29.475 1.00 9.63 78 ARG A CA 1
ATOM 607 C C . ARG A 1 78 ? 15.369 -3.420 30.703 1.00 10.12 78 ARG A C 1
ATOM 608 O O . ARG A 1 78 ? 16.460 -3.970 30.729 1.00 12.61 78 ARG A O 1
ATOM 616 N N . LEU A 1 79 ? 14.905 -2.730 31.736 1.00 10.02 79 LEU A N 1
ATOM 617 C CA . LEU A 1 79 ? 15.685 -2.499 32.979 1.00 10.84 79 LEU A CA 1
ATOM 618 C C . LEU A 1 79 ? 15.174 -3.397 34.129 1.00 11.66 79 LEU A C 1
ATOM 619 O O . LEU A 1 79 ? 15.762 -3.369 35.197 1.00 14.42 79 LEU A O 1
ATOM 624 N N . LEU A 1 80 ? 14.108 -4.140 33.901 1.00 11.86 80 LEU A N 1
ATOM 625 C CA . LEU A 1 80 ? 13.607 -5.039 34.963 1.00 12.73 80 LEU A CA 1
ATOM 626 C C . LEU A 1 80 ? 14.534 -6.229 35.161 1.00 13.64 80 LEU A C 1
ATOM 627 O O . LEU A 1 80 ? 15.119 -6.761 34.193 1.00 16.06 80 LEU A O 1
ATOM 632 N N . GLN A 1 81 ? 14.614 -6.693 36.399 1.00 14.33 81 GLN A N 1
ATOM 633 C CA . GLN A 1 81 ? 15.369 -7.911 36.723 1.00 15.37 81 GLN A CA 1
ATOM 634 C C . GLN A 1 81 ? 14.647 -9.188 36.239 1.00 15.01 81 GLN A C 1
ATOM 635 O O . GLN A 1 81 ? 13.459 -9.173 36.068 1.00 1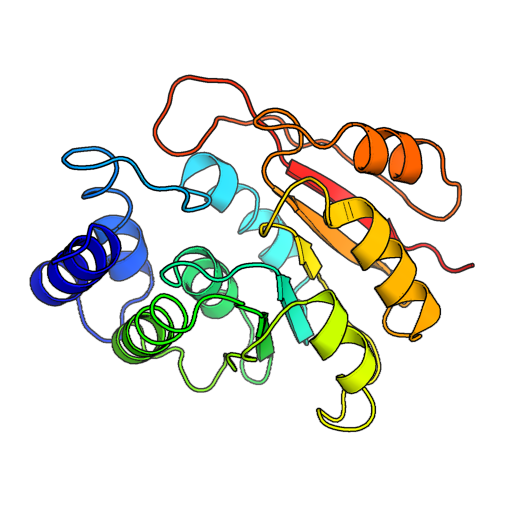5.84 81 GLN A O 1
ATOM 641 N N . PRO A 1 82 ? 15.394 -10.304 36.039 1.00 16.87 82 PRO A N 1
ATOM 642 C CA . PRO A 1 82 ? 14.718 -11.540 35.622 1.00 19.06 82 PRO A CA 1
ATOM 643 C C . PRO A 1 82 ? 13.601 -11.852 36.613 1.00 16.80 82 PRO A C 1
ATOM 644 O O . PRO A 1 82 ? 13.792 -11.791 37.836 1.00 18.09 82 PRO A O 1
ATOM 648 N N . GLY A 1 83 ? 12.462 -12.185 36.070 1.00 16.28 83 GLY A N 1
ATOM 649 C CA . GLY A 1 83 ? 11.286 -12.487 36.871 1.00 16.37 83 GLY A CA 1
ATOM 650 C C . GLY A 1 83 ? 10.383 -11.338 37.194 1.00 14.31 83 GLY A C 1
ATOM 651 O O . GLY A 1 83 ? 9.237 -11.566 37.580 1.00 15.02 83 GLY A O 1
ATOM 652 N N . ALA A 1 84 ? 10.903 -10.103 37.124 1.00 12.66 84 ALA A N 1
ATOM 653 C CA . ALA A 1 84 ? 10.073 -8.941 37.377 1.00 11.24 84 ALA A CA 1
ATOM 654 C C . ALA A 1 84 ? 9.149 -8.696 36.191 1.00 11.48 84 ALA A C 1
ATOM 655 O O . ALA A 1 84 ? 9.404 -9.186 35.087 1.00 13.03 84 ALA A O 1
ATOM 657 N N . ARG A 1 85 ? 8.048 -7.969 36.440 1.00 10.46 85 ARG A N 1
ATOM 658 C CA . ARG A 1 85 ? 6.940 -7.901 35.491 1.00 10.53 85 ARG A CA 1
ATOM 659 C C . ARG A 1 85 ? 6.374 -6.544 35.391 1.00 9.92 85 ARG A C 1
ATOM 660 O O . ARG A 1 85 ? 6.314 -5.784 36.399 1.00 10.51 85 ARG A O 1
ATOM 668 N N . LEU A 1 86 ? 5.851 -6.219 34.207 1.00 9.73 86 LEU A N 1
ATOM 669 C CA . LEU A 1 86 ? 5.116 -5.021 33.911 1.00 9.34 86 LEU A CA 1
ATOM 670 C C . LEU A 1 86 ? 3.730 -5.372 33.366 1.00 9.14 86 LEU A C 1
ATOM 671 O O . LEU A 1 86 ? 3.607 -6.222 32.504 1.00 11.04 86 LEU A O 1
ATOM 676 N N . LEU A 1 87 ? 2.712 -4.711 33.897 1.00 9.07 87 LEU A N 1
ATOM 677 C CA . LEU A 1 87 ? 1.336 -4.745 33.363 1.00 9.30 87 LEU A CA 1
ATOM 678 C C . LEU A 1 87 ? 1.086 -3.365 32.783 1.00 8.86 87 LEU A C 1
ATOM 679 O O . LEU A 1 87 ? 1.314 -2.382 33.458 1.00 10.20 87 LEU A O 1
ATOM 684 N N . THR A 1 88 ? 0.557 -3.293 31.572 1.00 9.21 88 THR A N 1
ATOM 685 C CA . THR A 1 88 ? 0.261 -2.042 30.916 1.00 8.95 88 THR A CA 1
ATOM 686 C C . THR A 1 88 ? -1.171 -2.008 30.420 1.00 9.12 88 THR A C 1
ATOM 687 O O . THR A 1 88 ? -1.645 -2.965 29.799 1.00 10.86 88 THR A O 1
ATOM 691 N N . MET A 1 89 ? -1.900 -0.990 30.797 1.00 9.49 89 MET A N 1
ATOM 692 C CA . MET A 1 89 ? -3.319 -0.826 30.459 1.00 9.37 89 MET A CA 1
ATOM 693 C C . MET A 1 89 ? -3.488 0.163 29.311 1.00 9.68 89 MET A C 1
ATOM 694 O O . MET A 1 89 ? -2.961 1.305 29.333 1.00 10.39 89 MET A O 1
ATOM 699 N N . GLU A 1 90 ? -4.308 -0.253 28.321 1.00 10.46 90 GLU A N 1
ATOM 700 C CA . GLU A 1 90 ? -4.440 0.546 27.102 1.00 9.61 90 GLU A CA 1
ATOM 701 C C . GLU A 1 90 ? -5.904 0.436 26.613 1.00 10.01 90 GLU A C 1
ATOM 702 O O . GLU A 1 90 ? -6.382 -0.694 26.304 1.00 12.20 90 GLU A O 1
ATOM 708 N N . ILE A 1 91 ? -6.596 1.563 26.536 1.00 9.82 91 ILE A N 1
ATOM 709 C CA . ILE A 1 91 ? -7.974 1.587 26.147 1.00 10.20 91 ILE A CA 1
ATOM 710 C C . ILE A 1 91 ? -8.212 1.459 24.636 1.00 10.11 91 ILE A C 1
ATOM 711 O O . ILE A 1 91 ? -9.292 1.070 24.228 1.00 12.08 91 ILE A O 1
ATOM 716 N N . ASN A 1 92 ? -7.240 1.822 23.818 1.00 9.69 92 ASN A N 1
ATOM 717 C CA . ASN A 1 92 ? -7.416 1.819 22.366 1.00 9.74 92 ASN A CA 1
ATOM 718 C C . ASN A 1 92 ? -6.866 0.515 21.796 1.00 9.25 92 ASN A C 1
ATOM 719 O O . ASN A 1 92 ? -5.695 0.231 21.903 1.00 9.18 92 ASN A O 1
ATOM 724 N N . PRO A 1 93 ? -7.743 -0.282 21.145 1.00 10.78 93 PRO A N 1
ATOM 725 C CA . PRO A 1 93 ? -7.301 -1.585 20.719 1.00 10.59 93 PRO A CA 1
ATOM 726 C C . PRO A 1 93 ? -6.245 -1.526 19.582 1.00 9.66 93 PRO A C 1
ATOM 727 O O . PRO A 1 93 ? -5.403 -2.413 19.492 1.00 9.53 93 PRO A O 1
ATOM 731 N N . ASP A 1 94 ? -6.311 -0.521 18.723 1.00 10.27 94 ASP A N 1
ATOM 732 C CA . ASP A 1 94 ? -5.289 -0.404 17.690 1.00 10.57 94 ASP A CA 1
ATOM 733 C C . ASP A 1 94 ? -3.903 -0.199 18.319 1.00 10.33 94 ASP A C 1
ATOM 734 O O . ASP A 1 94 ? -2.899 -0.763 17.854 1.00 12.40 94 ASP A O 1
ATOM 739 N N . CYS A 1 95 ? -3.857 0.640 19.340 1.00 10.59 95 CYS A N 1
ATOM 740 C CA A CYS A 1 95 ? -2.593 0.860 20.020 0.50 10.71 95 CYS A CA 1
ATOM 741 C CA B CYS A 1 95 ? -2.640 0.891 20.148 0.50 10.68 95 CYS A CA 1
ATOM 742 C C . CYS A 1 95 ? -2.153 -0.359 20.818 1.00 9.45 95 CYS A C 1
ATOM 743 O O . CYS A 1 95 ? -0.958 -0.668 20.851 1.00 9.89 95 CYS A O 1
ATOM 748 N N . ALA A 1 96 ? -3.075 -1.096 21.450 1.00 9.41 96 ALA A N 1
ATOM 749 C CA . ALA A 1 96 ? -2.704 -2.340 22.104 1.00 9.55 96 ALA A CA 1
ATOM 750 C C . ALA A 1 96 ? -2.049 -3.307 21.108 1.00 9.64 96 ALA A C 1
ATOM 751 O O . ALA A 1 96 ? -1.042 -3.923 21.455 1.00 10.88 96 ALA A O 1
ATOM 753 N N . ALA A 1 97 ? -2.603 -3.360 19.893 1.00 9.76 97 ALA A N 1
ATOM 754 C CA . ALA A 1 97 ? -2.008 -4.269 18.894 1.00 10.15 97 ALA A CA 1
ATOM 755 C C . ALA A 1 97 ? -0.608 -3.819 18.464 1.00 10.65 97 ALA A C 1
ATOM 756 O O . ALA A 1 97 ? 0.313 -4.654 18.268 1.00 11.95 97 ALA A O 1
ATOM 758 N N . ILE A 1 98 ? -0.372 -2.519 18.333 1.00 9.58 98 ILE A N 1
ATOM 759 C CA A ILE A 1 98 ? 0.949 -1.980 18.007 0.70 9.45 98 ILE A CA 1
ATOM 760 C CA B ILE A 1 98 ? 0.943 -2.056 18.007 0.30 9.25 98 ILE A CA 1
ATOM 761 C C . ILE A 1 98 ? 1.900 -2.320 19.162 1.00 9.33 98 ILE A C 1
ATOM 762 O O . ILE A 1 98 ? 3.005 -2.780 18.925 1.00 9.02 98 ILE A O 1
ATOM 771 N N . THR A 1 99 ? 1.475 -2.042 20.389 1.00 8.32 99 THR A N 1
ATOM 772 C CA . THR A 1 99 ? 2.319 -2.286 21.550 1.00 8.25 99 THR A CA 1
ATOM 773 C C . THR A 1 99 ? 2.736 -3.742 21.634 1.00 8.93 99 THR A C 1
ATOM 774 O O . THR A 1 99 ? 3.921 -4.035 21.923 1.00 9.29 99 THR A O 1
ATOM 778 N N . GLN A 1 100 ? 1.838 -4.666 21.389 1.00 9.14 100 GLN A N 1
ATOM 779 C CA . GLN A 1 100 ? 2.221 -6.067 21.455 1.00 9.47 100 GLN A CA 1
ATOM 780 C C . GLN A 1 100 ? 3.318 -6.376 20.451 1.00 9.31 100 GLN A C 1
ATOM 781 O O . GLN A 1 100 ? 4.272 -7.089 20.771 1.00 10.20 100 GLN A O 1
ATOM 787 N N . GLN A 1 101 ? 3.158 -5.891 19.247 1.00 9.47 101 GLN A N 1
ATOM 788 C CA . GLN A 1 101 ? 4.173 -6.136 18.193 1.00 9.41 101 GLN A CA 1
ATOM 789 C C . GLN A 1 101 ? 5.487 -5.456 18.535 1.00 9.68 101 GLN A C 1
ATOM 790 O O . GLN A 1 101 ? 6.559 -6.005 18.234 1.00 10.21 101 GLN A O 1
ATOM 796 N N . MET A 1 102 ? 5.464 -4.286 19.161 1.00 9.08 102 MET A N 1
ATOM 797 C CA . MET A 1 102 ? 6.675 -3.606 19.569 1.00 9.44 102 MET A CA 1
ATOM 798 C C . MET A 1 102 ? 7.420 -4.395 20.625 1.00 9.11 102 MET A C 1
ATOM 799 O O . MET A 1 102 ? 8.654 -4.527 20.560 1.00 9.75 102 MET A O 1
ATOM 804 N N . LEU A 1 103 ? 6.678 -4.894 21.616 1.00 9.83 103 LEU A N 1
ATOM 805 C CA . LEU A 1 103 ? 7.287 -5.726 22.674 1.00 10.68 103 LEU A CA 1
ATOM 806 C C . LEU A 1 103 ? 7.903 -6.997 22.116 1.00 10.21 103 LEU A C 1
ATOM 807 O O . LEU A 1 103 ? 8.977 -7.410 22.503 1.00 11.45 103 LEU A O 1
ATOM 812 N N . ASN A 1 104 ? 7.145 -7.641 21.208 1.00 10.88 104 ASN A N 1
ATOM 813 C CA . ASN A 1 104 ? 7.633 -8.878 20.570 1.00 10.91 104 ASN A CA 1
ATOM 814 C C . ASN A 1 104 ? 8.943 -8.584 19.827 1.00 11.51 104 ASN A C 1
ATOM 815 O O . ASN A 1 104 ? 9.904 -9.328 19.926 1.00 12.67 104 ASN A O 1
ATOM 820 N N . PHE A 1 105 ? 8.957 -7.516 19.044 1.00 10.53 105 PHE A N 1
ATOM 821 C CA . PHE A 1 105 ? 10.142 -7.175 18.285 1.00 10.93 105 PHE A CA 1
ATOM 822 C C . PHE A 1 105 ? 11.334 -6.960 19.231 1.00 10.72 105 PHE A C 1
ATOM 823 O O . PHE A 1 105 ? 12.459 -7.411 18.935 1.00 12.46 105 PHE A O 1
ATOM 831 N N . ALA A 1 106 ? 11.121 -6.231 20.320 1.00 10.04 106 ALA A N 1
ATOM 832 C CA . ALA A 1 106 ? 12.146 -5.945 21.306 1.00 10.32 106 ALA A CA 1
ATOM 833 C C . ALA A 1 106 ? 12.603 -7.167 22.084 1.00 11.24 106 ALA A C 1
ATOM 834 O O . ALA A 1 106 ? 13.639 -7.094 22.756 1.00 11.88 106 ALA A O 1
ATOM 836 N N . GLY A 1 107 ? 11.850 -8.277 22.035 1.00 11.04 107 GLY A N 1
ATOM 837 C CA . GLY A 1 107 ? 12.113 -9.477 22.804 1.00 11.60 107 GLY A CA 1
ATOM 838 C C . GLY A 1 107 ? 11.763 -9.389 24.259 1.00 11.67 107 GLY A C 1
ATOM 839 O O . GLY A 1 107 ? 12.253 -10.202 25.042 1.00 13.69 107 GLY A O 1
ATOM 840 N N . LEU A 1 108 ? 10.836 -8.507 24.615 1.00 10.86 108 LEU A N 1
ATOM 841 C CA . LEU A 1 108 ? 10.458 -8.271 25.998 1.00 11.58 108 LEU A CA 1
ATOM 842 C C . LEU A 1 108 ? 9.074 -8.800 26.326 1.00 11.98 108 LEU A C 1
ATOM 843 O O . LEU A 1 108 ? 8.508 -8.525 27.391 1.00 12.65 108 LEU A O 1
ATOM 848 N N . GLN A 1 109 ? 8.456 -9.571 25.422 1.00 11.79 109 GLN A N 1
ATOM 849 C CA . GLN A 1 109 ? 7.098 -10.061 25.596 1.00 13.64 109 GLN A CA 1
ATOM 850 C C . GLN A 1 109 ? 6.887 -10.897 26.828 1.00 12.67 109 GLN A C 1
ATOM 851 O O . GLN A 1 109 ? 5.776 -10.938 27.338 1.00 15.40 109 GLN A O 1
ATOM 857 N N . ASP A 1 110 ? 7.900 -11.624 27.292 1.00 12.35 110 ASP A N 1
ATOM 858 C CA . ASP A 1 110 ? 7.756 -12.432 28.516 1.00 14.30 110 ASP A CA 1
ATOM 859 C C . ASP A 1 110 ? 7.607 -11.599 29.773 1.00 13.79 110 ASP A C 1
ATOM 860 O O . ASP A 1 110 ? 7.156 -12.110 30.780 1.00 17.45 110 ASP A O 1
ATOM 865 N N . LYS A 1 111 ? 8.061 -10.349 29.750 1.00 13.18 111 LYS A N 1
ATOM 866 C CA A LYS A 1 111 ? 8.048 -9.520 30.950 0.50 13.19 111 LYS A CA 1
ATOM 867 C CA B LYS A 1 111 ? 8.097 -9.448 30.896 0.50 12.56 111 LYS A CA 1
ATOM 868 C C . LYS A 1 111 ? 6.832 -8.613 31.061 1.00 11.53 111 LYS A C 1
ATOM 869 O O . LYS A 1 111 ? 6.607 -8.065 32.122 1.00 13.18 111 LYS A O 1
ATOM 880 N N . VAL A 1 112 ? 6.083 -8.480 29.962 1.00 11.49 112 VAL A N 1
ATOM 881 C CA . VAL A 1 112 ? 5.041 -7.475 29.872 1.00 10.89 112 VAL A CA 1
ATOM 882 C C . VAL A 1 112 ? 3.721 -8.112 29.480 1.00 11.25 112 VAL A C 1
ATOM 883 O O . VAL A 1 112 ? 3.700 -8.938 28.559 1.00 14.00 112 VAL A O 1
ATOM 887 N N . THR A 1 113 ? 2.631 -7.728 30.174 1.00 10.64 113 THR A N 1
ATOM 888 C CA . THR A 1 113 ? 1.262 -8.102 29.808 1.00 10.93 113 THR A CA 1
ATOM 889 C C . THR A 1 113 ? 0.438 -6.885 29.497 1.00 10.41 113 THR A C 1
ATOM 890 O O . THR A 1 113 ? 0.351 -5.978 30.351 1.00 11.60 113 THR A O 1
ATOM 894 N N . ILE A 1 114 ? -0.193 -6.828 28.306 1.00 11.43 114 ILE A N 1
ATOM 895 C CA . ILE A 1 114 ? -1.197 -5.810 27.945 1.00 11.38 114 ILE A CA 1
ATOM 896 C C . ILE A 1 114 ? -2.566 -6.163 28.550 1.00 13.46 114 ILE A C 1
ATOM 897 O O . ILE A 1 114 ? -3.099 -7.277 28.340 1.00 14.33 114 ILE A O 1
ATOM 902 N N . LEU A 1 115 ? -3.162 -5.230 29.223 1.00 12.83 115 LEU A N 1
ATOM 903 C CA A LEU A 1 115 ? -4.546 -5.310 29.755 0.50 12.15 115 LEU A CA 1
ATOM 904 C CA B LEU A 1 115 ? -4.547 -5.287 29.776 0.50 11.78 115 LEU A CA 1
ATOM 905 C C . LEU A 1 115 ? -5.394 -4.325 28.903 1.00 13.21 115 LEU A C 1
ATOM 906 O O . LEU A 1 115 ? -5.094 -3.123 28.805 1.00 15.38 115 LEU A O 1
ATOM 915 N N . ASN A 1 116 ? -6.429 -4.889 28.274 1.00 15.00 116 ASN A N 1
ATOM 916 C CA . ASN A 1 116 ? -7.270 -4.142 27.330 1.00 14.59 116 ASN A CA 1
ATOM 917 C C . ASN A 1 116 ? -8.451 -3.556 28.005 1.00 14.60 116 ASN A C 1
ATOM 918 O O . ASN A 1 116 ? -9.304 -4.287 28.550 1.00 17.06 116 ASN A O 1
ATOM 923 N N . GLY A 1 117 ? -8.507 -2.250 27.959 1.00 13.90 117 GLY A N 1
ATOM 924 C CA . GLY A 1 117 ? -9.599 -1.568 28.520 1.00 14.44 117 GLY A CA 1
ATOM 925 C C . GLY A 1 117 ? -9.202 -0.333 29.153 1.00 12.68 117 GLY A C 1
ATOM 926 O O . GLY A 1 117 ? -8.044 0.113 29.082 1.00 12.50 117 GLY A O 1
ATOM 927 N N . ALA A 1 118 ? -10.170 0.275 29.762 1.00 12.18 118 ALA A N 1
ATOM 928 C CA . ALA A 1 118 ? -9.991 1.525 30.504 1.00 12.26 118 ALA A CA 1
ATOM 929 C C . ALA A 1 118 ? -9.384 1.197 31.863 1.00 10.83 118 ALA A C 1
ATOM 930 O O . ALA A 1 118 ? -9.891 0.326 32.570 1.00 11.40 118 ALA A O 1
ATOM 932 N N . SER A 1 119 ? -8.414 2.004 32.285 1.00 10.38 119 SER A N 1
ATOM 933 C CA . SER A 1 119 ? -7.786 1.850 33.611 1.00 9.92 119 SER A CA 1
ATOM 934 C C . SER A 1 119 ? -8.814 1.784 34.735 1.00 9.69 119 SER A C 1
ATOM 935 O O . SER A 1 119 ? -8.717 0.983 35.632 1.00 11.01 119 SER A O 1
ATOM 938 N N . GLN A 1 120 ? -9.818 2.635 34.674 1.00 10.04 120 GLN A N 1
ATOM 939 C CA . GLN A 1 120 ? -10.829 2.675 35.762 1.00 11.31 120 GLN A CA 1
ATOM 940 C C . GLN A 1 120 ? -11.646 1.398 35.839 1.00 11.32 120 GLN A C 1
ATOM 941 O O . GLN A 1 120 ? -12.131 1.049 36.928 1.00 13.65 120 GLN A O 1
ATOM 947 N N . ASP A 1 121 ? -11.749 0.651 34.736 1.00 12.13 121 ASP A N 1
ATOM 948 C CA . ASP A 1 121 ? -12.438 -0.621 34.727 1.00 12.95 121 ASP A CA 1
ATOM 949 C C . ASP A 1 121 ? -11.505 -1.790 35.109 1.00 11.96 121 ASP A C 1
ATOM 950 O O . ASP A 1 121 ? -11.937 -2.788 35.687 1.00 13.64 121 ASP A O 1
ATOM 955 N N . LEU A 1 122 ? -10.249 -1.700 34.734 1.00 11.19 122 LEU A N 1
ATOM 956 C CA . LEU A 1 122 ? -9.296 -2.797 34.927 1.00 11.00 122 LEU A CA 1
ATOM 957 C C . LEU A 1 122 ? -8.692 -2.771 36.344 1.00 10.99 122 LEU A C 1
ATOM 958 O O . LEU A 1 122 ? -8.409 -3.834 36.905 1.00 11.18 122 LEU A O 1
ATOM 963 N N . ILE A 1 123 ? -8.423 -1.601 36.878 1.00 11.14 123 ILE A N 1
ATOM 964 C CA . ILE A 1 123 ? -7.804 -1.525 38.205 1.00 10.12 123 ILE A CA 1
ATOM 965 C C . ILE A 1 123 ? -8.566 -2.376 39.252 1.00 10.66 123 ILE A C 1
ATOM 966 O O . ILE A 1 123 ? -7.906 -3.119 39.982 1.00 10.92 123 ILE A O 1
ATOM 971 N N . PRO A 1 124 ? -9.892 -2.307 39.313 1.00 11.13 124 PRO A N 1
ATOM 972 C CA . PRO A 1 124 ? -10.624 -3.136 40.319 1.00 12.23 124 PRO A CA 1
ATOM 973 C C . PRO A 1 124 ? -10.558 -4.628 40.100 1.00 12.67 124 PRO A C 1
ATOM 974 O O . PRO A 1 124 ? -10.927 -5.359 40.983 1.00 15.31 124 PRO A O 1
ATOM 978 N N . GLN A 1 125 ? -10.092 -5.059 38.931 1.00 11.67 125 GLN A N 1
ATOM 979 C CA . GLN A 1 125 ? -9.915 -6.499 38.596 1.00 12.50 125 GLN A CA 1
ATOM 980 C C . GLN A 1 125 ? -8.516 -7.011 38.908 1.00 12.39 125 GLN A C 1
ATOM 981 O O . GLN A 1 125 ? -8.293 -8.230 38.848 1.00 13.29 125 GLN A O 1
ATOM 987 N N . LEU A 1 126 ? -7.545 -6.137 39.241 1.00 11.74 126 LEU A N 1
ATOM 988 C CA . LEU A 1 126 ? -6.165 -6.611 39.362 1.00 11.95 126 LEU A CA 1
ATOM 989 C C . LEU A 1 126 ? -5.973 -7.659 40.442 1.00 12.24 126 LEU A C 1
ATOM 990 O O . LEU A 1 126 ? -5.276 -8.658 40.208 1.00 14.25 126 LEU A O 1
ATOM 995 N N . LYS A 1 127 ? -6.590 -7.523 41.614 1.00 13.39 127 LYS A N 1
ATOM 996 C CA . LYS A 1 127 ? -6.397 -8.531 42.624 1.00 15.43 127 LYS A CA 1
ATOM 997 C C . LYS A 1 127 ? -7.021 -9.889 42.274 1.00 16.67 127 LYS A C 1
ATOM 998 O O . LYS A 1 127 ? -6.339 -10.949 42.267 1.00 21.13 127 LYS A O 1
ATOM 1004 N N . LYS A 1 128 ? -8.295 -9.905 41.951 1.00 14.62 128 LYS A N 1
ATOM 1005 C CA . LYS A 1 128 ? -8.948 -11.204 41.770 1.00 15.71 128 LYS A CA 1
ATOM 1006 C C . LYS A 1 128 ? -8.721 -11.843 40.425 1.00 18.87 128 LYS A C 1
ATOM 1007 O O . LYS A 1 128 ? -8.720 -13.067 40.337 1.00 20.71 128 LYS A O 1
ATOM 1013 N N . LYS A 1 129 ? -8.743 -11.053 39.355 1.00 18.02 129 LYS A N 1
ATOM 1014 C CA . LYS A 1 129 ? -8.602 -11.621 38.018 1.00 18.29 129 LYS A CA 1
ATOM 1015 C C . LYS A 1 129 ? -7.154 -11.807 37.696 1.00 18.68 129 LYS A C 1
ATOM 1016 O O . LYS A 1 129 ? -6.763 -12.838 37.114 1.00 24.07 129 LYS A O 1
ATOM 1022 N N . TYR A 1 130 ? -6.327 -10.832 38.057 1.00 18.41 130 TYR A N 1
ATOM 1023 C CA . TYR A 1 130 ? -4.930 -10.849 37.644 1.00 19.44 130 TYR A CA 1
ATOM 1024 C C . TYR A 1 130 ? -3.946 -11.293 38.735 1.00 20.69 130 TYR A C 1
ATOM 1025 O O . TYR A 1 130 ? -2.745 -11.276 38.541 1.00 23.38 130 TYR A O 1
ATOM 1034 N N . ASP A 1 131 ? -4.454 -11.653 39.911 1.00 19.99 131 ASP A N 1
ATOM 1035 C CA A ASP A 1 131 ? -3.642 -12.218 40.998 0.50 20.71 131 ASP A CA 1
ATOM 1036 C CA B ASP A 1 131 ? -3.650 -12.216 40.997 0.50 20.89 131 ASP A CA 1
ATOM 1037 C C . ASP A 1 131 ? -2.579 -11.248 41.582 1.00 18.42 131 ASP A C 1
ATOM 1038 O O . ASP A 1 131 ? -1.566 -11.657 42.099 1.00 21.25 131 ASP A O 1
ATOM 1047 N N . VAL A 1 132 ? -2.824 -9.942 41.509 1.00 16.26 132 VAL A N 1
ATOM 1048 C CA . VAL A 1 132 ? -1.914 -8.935 42.083 1.00 15.25 132 VAL A CA 1
ATOM 1049 C C . VAL A 1 132 ? -2.163 -8.825 43.582 1.00 14.99 132 VAL A C 1
ATOM 1050 O O . VAL A 1 132 ? -3.300 -8.839 44.018 1.00 16.83 132 VAL A O 1
ATOM 1054 N N . ASP A 1 133 ? -1.095 -8.705 44.362 1.00 14.63 133 ASP A N 1
ATOM 1055 C CA . ASP A 1 133 ? -1.188 -8.321 45.744 1.00 15.43 133 ASP A CA 1
ATOM 1056 C C . ASP A 1 133 ? -1.034 -6.775 45.829 1.00 13.09 133 ASP A C 1
ATOM 1057 O O . ASP A 1 133 ? -2.057 -6.076 45.825 1.00 16.43 133 ASP A O 1
ATOM 1062 N N . THR A 1 134 ? 0.188 -6.255 45.856 1.00 12.62 134 THR A N 1
ATOM 1063 C CA . THR A 1 134 ? 0.358 -4.813 45.801 1.00 11.65 134 THR A CA 1
ATOM 1064 C C . THR A 1 134 ? 1.374 -4.520 44.682 1.00 11.16 134 THR A C 1
ATOM 1065 O O . THR A 1 134 ? 2.198 -5.326 44.253 1.00 13.94 134 THR A O 1
ATOM 1069 N N . LEU A 1 135 ? 1.358 -3.257 44.275 1.00 10.81 135 LEU A N 1
ATOM 1070 C CA . LEU A 1 135 ? 2.210 -2.720 43.210 1.00 9.93 135 LEU A CA 1
ATOM 1071 C C . LEU A 1 135 ? 3.464 -2.089 43.789 1.00 9.15 135 LEU A C 1
ATOM 1072 O O . LEU A 1 135 ? 3.368 -1.420 44.818 1.00 11.09 135 LEU A O 1
ATOM 1077 N N . ASP A 1 136 ? 4.605 -2.265 43.143 1.00 9.05 136 ASP A N 1
ATOM 1078 C CA . ASP A 1 136 ? 5.817 -1.603 43.572 1.00 9.38 136 ASP A CA 1
ATOM 1079 C C . ASP A 1 136 ? 5.982 -0.185 42.952 1.00 8.93 136 ASP A C 1
ATOM 1080 O O . ASP A 1 136 ? 6.562 0.696 43.572 1.00 9.00 136 ASP A O 1
ATOM 1085 N N . MET A 1 137 ? 5.467 -0.006 41.734 1.00 8.41 137 MET A N 1
ATOM 1086 C CA A MET A 1 137 ? 5.593 1.242 41.017 0.80 8.47 137 MET A CA 1
ATOM 1087 C CA B MET A 1 137 ? 5.578 1.241 41.016 0.20 8.60 137 MET A CA 1
ATOM 1088 C C . MET A 1 137 ? 4.391 1.348 40.054 1.00 8.17 137 MET A C 1
ATOM 1089 O O . MET A 1 137 ? 3.959 0.338 39.508 1.00 9.05 137 MET A O 1
ATOM 1098 N N . VAL A 1 138 ? 3.949 2.588 39.830 1.00 8.27 138 VAL A N 1
ATOM 1099 C CA . VAL A 1 138 ? 2.922 2.911 38.847 1.00 8.46 138 VAL A CA 1
ATOM 1100 C C . VAL A 1 138 ? 3.433 4.033 37.969 1.00 8.09 138 VAL A C 1
ATOM 1101 O O . VAL A 1 138 ? 3.859 5.054 38.533 1.00 9.27 138 VAL A O 1
ATOM 1105 N N . PHE A 1 139 ? 3.372 3.901 36.666 1.00 7.78 139 PHE A N 1
ATOM 1106 C CA . PHE A 1 139 ? 3.681 4.989 35.727 1.00 7.77 139 PHE A CA 1
ATOM 1107 C C . PHE A 1 139 ? 2.363 5.499 35.179 1.00 7.72 139 PHE A C 1
ATOM 1108 O O . PHE A 1 139 ? 1.646 4.774 34.475 1.00 8.40 139 PHE A O 1
ATOM 1116 N N . LEU A 1 140 ? 2.032 6.740 35.506 1.00 7.50 140 LEU A N 1
ATOM 1117 C CA . LEU A 1 140 ? 0.758 7.383 35.058 1.00 7.42 140 LEU A CA 1
ATOM 1118 C C . LEU A 1 140 ? 1.084 8.198 33.816 1.00 7.22 140 LEU A C 1
ATOM 1119 O O . LEU A 1 140 ? 1.814 9.182 33.870 1.00 7.22 140 LEU A O 1
ATOM 1124 N N . ASP A 1 141 ? 0.494 7.801 32.681 1.00 7.03 141 ASP A N 1
ATOM 1125 C CA . ASP A 1 141 ? 0.777 8.471 31.415 1.00 7.06 141 ASP A CA 1
ATOM 1126 C C . ASP A 1 141 ? -0.328 8.215 30.398 1.00 7.50 141 ASP A C 1
ATOM 1127 O O . ASP A 1 141 ? -0.071 7.998 29.213 1.00 7.98 141 ASP A O 1
ATOM 1132 N N . HIS A 1 142 ? -1.578 8.276 30.872 1.00 7.85 142 HIS A N 1
ATOM 1133 C CA . HIS A 1 142 ? -2.757 7.978 30.029 1.00 7.45 142 HIS A CA 1
ATOM 1134 C C . HIS A 1 142 ? -3.480 9.261 29.662 1.00 8.00 142 HIS A C 1
ATOM 1135 O O . HIS A 1 142 ? -3.355 9.745 28.525 1.00 8.81 142 HIS A O 1
ATOM 1142 N N . TRP A 1 143 ? -4.238 9.838 30.575 1.00 8.64 143 TRP A N 1
ATOM 1143 C CA . TRP A 1 143 ? -4.986 11.058 30.305 1.00 8.60 143 TRP A CA 1
ATOM 1144 C C . TRP A 1 143 ? -5.025 11.863 31.603 1.00 8.06 143 TRP A C 1
ATOM 1145 O O . TRP A 1 143 ? -5.363 11.334 32.657 1.00 8.83 143 TRP A O 1
ATOM 1156 N N . LYS A 1 144 ? -4.668 13.146 31.483 1.00 8.83 144 LYS A N 1
ATOM 1157 C CA A LYS A 1 144 ? -4.494 14.029 32.607 0.50 9.45 144 LYS A CA 1
ATOM 1158 C CA B LYS A 1 144 ? -4.509 14.076 32.582 0.50 9.33 144 LYS A CA 1
ATOM 1159 C C . LYS A 1 144 ? -5.649 13.977 33.626 1.00 9.32 144 LYS A C 1
ATOM 1160 O O . LYS A 1 144 ? -5.389 13.948 34.835 1.00 10.62 144 LYS A O 1
ATOM 1171 N N . ASP A 1 145 ? -6.903 13.932 33.171 1.00 9.37 145 ASP A N 1
ATOM 1172 C CA . ASP A 1 145 ? -8.045 13.972 34.089 1.00 10.01 145 ASP A CA 1
ATOM 1173 C C . ASP A 1 145 ? -8.282 12.687 34.836 1.00 9.72 145 ASP A C 1
ATOM 1174 O O . ASP A 1 145 ? -9.075 12.672 35.785 1.00 11.86 145 ASP A O 1
ATOM 1179 N N . ARG A 1 146 ? -7.589 11.600 34.457 1.00 8.96 146 ARG A N 1
ATOM 1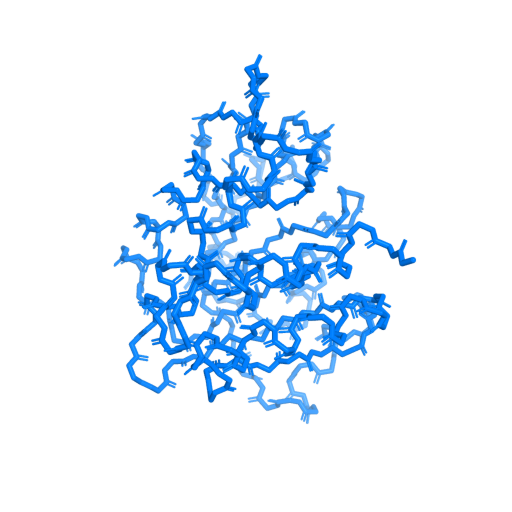180 C CA . ARG A 1 146 ? -7.679 10.343 35.176 1.00 9.40 146 ARG A CA 1
ATOM 1181 C C . ARG A 1 146 ? -6.622 10.156 36.253 1.00 8.50 146 ARG A C 1
ATOM 1182 O O . ARG A 1 146 ? -6.690 9.203 37.029 1.00 8.76 146 ARG A O 1
ATOM 1190 N N . TYR A 1 147 ? -5.608 11.027 36.317 1.00 8.07 147 TYR A N 1
ATOM 1191 C CA . TYR A 1 147 ? -4.498 10.776 37.263 1.00 7.93 147 TYR A CA 1
ATOM 1192 C C . TYR A 1 147 ? -5.015 10.739 38.709 1.00 8.01 147 TYR A C 1
ATOM 1193 O O . TYR A 1 147 ? -4.698 9.786 39.447 1.00 8.90 147 TYR A O 1
ATOM 1202 N N . LEU A 1 148 ? -5.750 11.765 39.132 1.00 8.28 148 LEU A N 1
ATOM 1203 C CA . LEU A 1 148 ? -6.220 11.792 40.500 1.00 8.67 148 LEU A CA 1
ATOM 1204 C C . LEU A 1 148 ? -7.270 10.693 40.786 1.00 8.41 148 LEU A C 1
ATOM 1205 O O . LEU A 1 148 ? -7.099 9.937 41.743 1.00 8.72 148 LEU A O 1
ATOM 1210 N N . PRO A 1 149 ? -8.314 10.549 39.957 1.00 7.97 149 PRO A N 1
ATOM 1211 C CA . PRO A 1 149 ? -9.279 9.489 40.265 1.00 8.70 149 PRO A CA 1
ATOM 1212 C C . PRO A 1 149 ? -8.640 8.102 40.288 1.00 8.25 149 PRO A C 1
ATOM 1213 O O . PRO A 1 149 ? -8.996 7.271 41.156 1.00 8.89 149 PRO A O 1
ATOM 1217 N N . ASP A 1 150 ? -7.726 7.808 39.366 1.00 8.38 150 ASP A N 1
ATOM 1218 C CA . ASP A 1 150 ? -7.131 6.470 39.371 1.00 8.71 150 ASP A CA 1
ATOM 1219 C C . ASP A 1 150 ? -6.175 6.269 40.557 1.00 8.32 150 ASP A C 1
ATOM 1220 O O . ASP A 1 150 ? -6.110 5.152 41.068 1.00 9.08 150 ASP A O 1
ATOM 1225 N N . THR A 1 151 ? -5.492 7.306 41.031 1.00 8.58 151 THR A N 1
ATOM 1226 C CA . THR A 1 151 ? -4.673 7.194 42.208 1.00 8.94 151 THR A CA 1
ATOM 1227 C C . THR A 1 151 ? -5.553 6.789 43.423 1.00 8.53 151 THR A C 1
ATOM 1228 O O . THR A 1 151 ? -5.231 5.911 44.213 1.00 8.78 151 THR A O 1
ATOM 1232 N N . LEU A 1 152 ? -6.672 7.518 43.576 1.00 8.28 152 LEU A N 1
ATOM 1233 C CA . LEU A 1 152 ? -7.601 7.241 44.657 1.00 8.43 152 LEU A CA 1
ATOM 1234 C C . LEU A 1 152 ? -8.209 5.850 44.562 1.00 8.73 152 LEU A C 1
ATOM 1235 O O . LEU A 1 152 ? -8.407 5.143 45.571 1.00 9.31 152 LEU A O 1
ATOM 1240 N N . LEU A 1 153 ? -8.467 5.392 43.350 1.00 8.57 153 LEU A N 1
ATOM 1241 C CA . LEU A 1 153 ? -8.977 4.058 43.111 1.00 9.17 153 LEU A CA 1
ATOM 1242 C C . LEU A 1 153 ? -7.970 2.990 43.439 1.00 8.82 153 LEU A C 1
ATOM 1243 O O . LEU A 1 153 ? -8.312 1.946 44.043 1.00 9.38 153 LEU A O 1
ATOM 1248 N N . LEU A 1 154 ? -6.720 3.217 43.071 1.00 8.89 154 LEU A N 1
ATOM 1249 C CA . LEU A 1 154 ? -5.657 2.271 43.442 1.00 9.82 154 LEU A CA 1
ATOM 1250 C C . LEU A 1 154 ? -5.614 2.080 44.946 1.00 9.59 154 LEU A C 1
ATOM 1251 O O . LEU A 1 154 ? -5.459 0.955 45.451 1.00 10.12 154 LEU A O 1
ATOM 1256 N N . GLU A 1 155 ? -5.675 3.176 45.704 1.00 9.56 155 GLU A N 1
ATOM 1257 C CA . GLU A 1 155 ? -5.699 3.065 47.147 1.00 9.96 155 GLU A CA 1
ATOM 1258 C C . GLU A 1 155 ? -6.919 2.306 47.678 1.00 10.80 155 GLU A C 1
ATOM 1259 O O . GLU A 1 155 ? -6.795 1.423 48.523 1.00 11.64 155 GLU A O 1
ATOM 1265 N N . LYS A 1 156 ? -8.094 2.643 47.154 1.00 10.04 156 LYS A N 1
ATOM 1266 C CA . LYS A 1 156 ? -9.338 1.995 47.584 1.00 10.98 156 LYS A CA 1
ATOM 1267 C C . LYS A 1 156 ? -9.240 0.479 47.402 1.00 10.80 156 LYS A C 1
ATOM 1268 O O . LYS A 1 156 ? -9.708 -0.299 48.243 1.00 12.88 156 LYS A O 1
ATOM 1274 N N . CYS A 1 157 ? -8.671 0.045 46.286 1.00 10.10 157 CYS A N 1
ATOM 1275 C CA . CYS A 1 157 ? -8.573 -1.354 45.911 1.00 11.03 157 CYS A CA 1
ATOM 1276 C C . CYS A 1 157 ? -7.505 -2.125 46.676 1.00 11.17 157 CYS A C 1
ATOM 1277 O O . CYS A 1 157 ? -7.318 -3.304 46.451 1.00 13.33 157 CYS A O 1
ATOM 1280 N N . GLY A 1 158 ? -6.741 -1.401 47.513 1.00 10.87 158 GLY A N 1
ATOM 1281 C CA . GLY A 1 158 ? -5.705 -2.072 48.295 1.00 11.50 158 GLY A CA 1
ATOM 1282 C C . GLY A 1 158 ? -4.430 -2.409 47.562 1.00 10.56 158 GLY A C 1
ATOM 1283 O O . GLY A 1 158 ? -3.679 -3.260 48.004 1.00 11.76 158 GLY A O 1
ATOM 1284 N N . LEU A 1 159 ? -4.155 -1.699 46.462 1.00 9.71 159 LEU A N 1
ATOM 1285 C CA . LEU A 1 159 ? -3.037 -1.986 45.577 1.00 9.95 159 LEU A CA 1
ATOM 1286 C C . LEU A 1 159 ? -1.769 -1.253 45.920 1.00 10.16 159 LEU A C 1
ATOM 1287 O O . LEU A 1 159 ? -0.721 -1.561 45.370 1.00 11.08 159 LEU A O 1
ATOM 1292 N N . LEU A 1 160 ? -1.818 -0.277 46.817 1.00 10.10 160 LEU A N 1
ATOM 1293 C CA . LEU A 1 160 ? -0.651 0.484 47.231 1.00 10.14 160 LEU A CA 1
ATOM 1294 C C . LEU A 1 160 ? -0.140 -0.045 48.578 1.00 10.90 160 LEU A C 1
ATOM 1295 O O . LEU A 1 160 ? -0.938 -0.451 49.436 1.00 14.60 160 LEU A O 1
ATOM 1300 N N . ARG A 1 161 ? 1.160 0.021 48.769 1.00 10.55 161 ARG A N 1
ATOM 1301 C CA . ARG A 1 161 ? 1.781 -0.279 50.061 1.00 10.99 161 ARG A CA 1
ATOM 1302 C C . ARG A 1 161 ? 2.704 0.845 50.427 1.00 9.85 161 ARG A C 1
ATOM 1303 O O . ARG A 1 161 ? 3.007 1.721 49.610 1.00 9.95 161 ARG A O 1
ATOM 1311 N N . LYS A 1 162 ? 3.243 0.826 51.661 1.00 11.21 162 LYS A N 1
ATOM 1312 C CA . LYS A 1 162 ? 4.244 1.785 52.058 1.00 10.83 162 LYS A CA 1
ATOM 1313 C C . LYS A 1 162 ? 5.438 1.661 51.141 1.00 10.27 162 LYS A C 1
ATOM 1314 O O . LYS A 1 162 ? 6.045 0.582 51.029 1.00 11.47 162 LYS A O 1
ATOM 1320 N N . GLY A 1 163 ? 5.755 2.749 50.456 1.00 10.29 163 GLY A N 1
ATOM 1321 C CA . GLY A 1 163 ? 6.875 2.773 49.521 1.00 10.52 163 GLY A CA 1
ATOM 1322 C C . GLY A 1 163 ? 6.482 2.579 48.052 1.00 9.38 163 GLY A C 1
ATOM 1323 O O . GLY A 1 163 ? 7.362 2.732 47.193 1.00 10.76 163 GLY A O 1
ATOM 1324 N N . THR A 1 164 ? 5.226 2.332 47.717 1.00 9.52 164 THR A N 1
ATOM 1325 C CA . THR A 1 164 ? 4.851 2.269 46.296 1.00 9.12 164 THR A CA 1
ATOM 1326 C C . THR A 1 164 ? 5.202 3.617 45.645 1.00 9.14 164 THR A C 1
ATOM 1327 O O . THR A 1 164 ? 4.793 4.651 46.125 1.00 9.69 164 THR A O 1
ATOM 1331 N N . VAL A 1 165 ? 5.882 3.556 44.524 1.00 8.16 165 VAL A N 1
ATOM 1332 C CA . VAL A 1 165 ? 6.326 4.732 43.807 1.00 8.05 165 VAL A CA 1
ATOM 1333 C C . VAL A 1 165 ? 5.356 5.057 42.678 1.00 7.99 165 VAL A C 1
ATOM 1334 O O . VAL A 1 165 ? 5.199 4.244 41.745 1.00 9.82 165 VAL A O 1
ATOM 1338 N N . LEU A 1 166 ? 4.687 6.200 42.733 1.00 7.88 166 LEU A N 1
ATOM 1339 C CA . LEU A 1 166 ? 3.931 6.719 41.594 1.00 8.13 166 LEU A CA 1
ATOM 1340 C C . LEU A 1 166 ? 4.816 7.666 40.822 1.00 8.41 166 LEU A C 1
ATOM 1341 O O . LEU A 1 166 ? 5.460 8.518 41.420 1.00 9.64 166 LEU A O 1
ATOM 1346 N N . LEU A 1 167 ? 4.933 7.496 39.518 1.00 7.54 167 LEU A N 1
ATOM 1347 C CA . LEU A 1 167 ? 5.714 8.359 38.646 1.00 7.76 167 LEU A CA 1
ATOM 1348 C C . LEU A 1 167 ? 4.757 8.857 37.569 1.00 7.57 167 LEU A C 1
ATOM 1349 O O . LEU A 1 167 ? 4.216 8.024 36.824 1.00 8.76 167 LEU A O 1
ATOM 1354 N N . ALA A 1 168 ? 4.516 10.167 37.506 1.00 7.65 168 ALA A N 1
ATOM 1355 C CA . ALA A 1 168 ? 3.493 10.733 36.645 1.00 7.36 168 ALA A CA 1
ATOM 1356 C C . ALA A 1 168 ? 4.163 11.591 35.551 1.00 7.05 168 ALA A C 1
ATOM 1357 O O . ALA A 1 168 ? 4.900 12.523 35.860 1.00 7.96 168 ALA A O 1
ATOM 1359 N N . ASP A 1 169 ? 3.839 11.300 34.286 1.00 7.53 169 ASP A N 1
ATOM 1360 C CA . ASP A 1 169 ? 4.306 12.099 33.150 1.00 7.49 169 ASP A CA 1
ATOM 1361 C C . ASP A 1 169 ? 3.402 13.311 32.996 1.00 6.76 169 ASP A C 1
ATOM 1362 O O . ASP A 1 169 ? 2.222 13.322 33.364 1.00 8.00 169 ASP A O 1
ATOM 1367 N N . ASN A 1 170 ? 3.939 14.364 32.371 1.00 7.54 170 ASN A N 1
ATOM 1368 C CA . ASN A 1 170 ? 3.114 15.477 31.824 1.00 7.81 170 ASN A CA 1
ATOM 1369 C C . ASN A 1 170 ? 2.451 16.304 32.892 1.00 8.71 170 ASN A C 1
ATOM 1370 O O . ASN A 1 170 ? 1.385 16.902 32.680 1.00 8.51 170 ASN A O 1
ATOM 1375 N N . VAL A 1 171 ? 3.103 16.413 34.079 1.00 8.36 171 VAL A N 1
ATOM 1376 C CA . VAL A 1 171 ? 2.446 17.142 35.139 1.00 9.05 171 VAL A CA 1
ATOM 1377 C C . VAL A 1 171 ? 2.504 18.651 34.887 1.00 9.25 171 VAL A C 1
ATOM 1378 O O . VAL A 1 171 ? 1.729 19.369 35.552 1.00 10.45 171 VAL A O 1
ATOM 1382 N N . ILE A 1 172 ? 3.308 19.100 33.920 1.00 9.09 172 ILE A N 1
ATOM 1383 C CA . ILE A 1 172 ? 3.338 20.506 33.477 1.00 9.71 172 ILE A CA 1
ATOM 1384 C C . ILE A 1 172 ? 2.588 20.689 32.159 1.00 9.53 172 ILE A C 1
ATOM 1385 O O . ILE A 1 172 ? 1.764 21.619 32.074 1.00 10.74 172 ILE A O 1
ATOM 1390 N N . VAL A 1 173 ? 2.888 19.854 31.142 1.00 8.84 173 VAL A N 1
ATOM 1391 C CA A VAL A 1 173 ? 2.247 19.951 29.790 0.70 9.74 173 VAL A CA 1
ATOM 1392 C CA B VAL A 1 173 ? 2.117 19.920 29.901 0.30 8.89 173 VAL A CA 1
ATOM 1393 C C . VAL A 1 173 ? 1.828 18.521 29.403 1.00 9.00 173 VAL A C 1
ATOM 1394 O O . VAL A 1 173 ? 2.715 17.713 29.227 1.00 9.00 173 VAL A O 1
ATOM 1401 N N . PRO A 1 174 ? 0.522 18.202 29.218 1.00 9.20 174 PRO A N 1
ATOM 1402 C CA . PRO A 1 174 ? -0.617 19.132 29.337 1.00 9.90 174 PRO A CA 1
ATOM 1403 C C . PRO A 1 174 ? -0.878 19.698 30.756 1.00 9.94 174 PRO A C 1
ATOM 1404 O O . PRO A 1 174 ? -1.574 20.682 30.866 1.00 12.33 174 PRO A O 1
ATOM 1408 N N . GLY A 1 175 ? -0.337 19.057 31.791 1.00 9.65 175 GLY A N 1
ATOM 1409 C CA . GLY A 1 175 ? -0.565 19.487 33.132 1.00 9.86 175 GLY A CA 1
ATOM 1410 C C . GLY A 1 175 ? -1.634 18.755 33.847 1.00 9.56 175 GLY A C 1
ATOM 1411 O O . GLY A 1 175 ? -2.683 18.458 33.279 1.00 11.84 175 GLY A O 1
ATOM 1412 N N . THR A 1 176 ? -1.402 18.484 35.132 1.00 10.02 176 THR A N 1
ATOM 1413 C CA . THR A 1 176 ? -2.347 17.711 35.956 1.00 10.41 176 THR A CA 1
ATOM 1414 C C . THR A 1 176 ? -2.526 18.434 37.294 1.00 10.78 176 THR A C 1
ATOM 1415 O O . THR A 1 176 ? -2.096 17.954 38.346 1.00 11.67 176 THR A O 1
ATOM 1419 N N . PRO A 1 177 ? -3.172 19.600 37.279 1.00 11.69 177 PRO A N 1
ATOM 1420 C CA . PRO A 1 177 ? -3.162 20.435 38.499 1.00 12.01 177 PRO A CA 1
ATOM 1421 C C . PRO A 1 177 ? -3.894 19.801 39.687 1.00 10.90 177 PRO A C 1
ATOM 1422 O O . PRO A 1 177 ? -3.444 19.987 40.824 1.00 11.48 177 PRO A O 1
ATOM 1426 N N . ASP A 1 178 ? -4.988 19.073 39.493 1.00 10.51 178 ASP A N 1
ATOM 1427 C CA . ASP A 1 178 ? -5.669 18.509 40.629 1.00 10.41 178 ASP A CA 1
ATOM 1428 C C . ASP A 1 178 ? -4.834 17.394 41.289 1.00 9.24 178 ASP A C 1
ATOM 1429 O O . ASP A 1 178 ? -4.681 17.356 42.498 1.00 10.15 178 ASP A O 1
ATOM 1434 N N . PHE A 1 179 ? -4.247 16.531 40.475 1.00 9.35 179 PHE A N 1
ATOM 1435 C CA . PHE A 1 179 ? -3.353 15.474 40.967 1.00 9.15 179 PHE A CA 1
ATOM 1436 C C . PHE A 1 179 ? -2.168 16.098 41.723 1.00 8.70 179 PHE A C 1
ATOM 1437 O O . PHE A 1 179 ? -1.872 15.623 42.815 1.00 8.94 179 PHE A O 1
ATOM 1445 N N . LEU A 1 180 ? -1.495 17.133 41.148 1.00 9.19 180 LEU A N 1
ATOM 1446 C CA . LEU A 1 180 ? -0.327 17.704 41.832 1.00 10.41 180 LEU A CA 1
ATOM 1447 C C . LEU A 1 180 ? -0.743 18.316 43.135 1.00 10.00 180 LEU A C 1
ATOM 1448 O O . LEU A 1 180 ? -0.034 18.124 44.152 1.00 11.42 180 LEU A O 1
ATOM 1453 N N . ALA A 1 181 ? -1.800 19.117 43.157 1.00 10.29 181 ALA A N 1
ATOM 1454 C CA . ALA A 1 181 ? -2.198 19.758 44.375 1.00 10.78 181 ALA A CA 1
ATOM 1455 C C . ALA A 1 181 ? -2.498 18.717 45.430 1.00 10.53 181 ALA A C 1
ATOM 1456 O O . ALA A 1 181 ? -2.142 18.845 46.618 1.00 11.75 181 ALA A O 1
ATOM 1458 N N . TYR A 1 182 ? -3.181 17.640 45.040 1.00 9.86 182 TYR A N 1
ATOM 1459 C CA . TYR A 1 182 ? -3.570 16.629 45.983 1.00 9.70 182 TYR A CA 1
ATOM 1460 C C . TYR A 1 182 ? -2.361 15.882 46.571 1.00 9.70 182 TYR A C 1
ATOM 1461 O O . TYR A 1 182 ? -2.219 15.824 47.805 1.00 9.94 182 TYR A O 1
ATOM 1470 N N . VAL A 1 183 ? -1.471 15.296 45.709 1.00 9.23 183 VAL A N 1
ATOM 1471 C CA . VAL A 1 183 ? -0.375 14.557 46.277 1.00 8.91 183 VAL A CA 1
ATOM 1472 C C . VAL A 1 183 ? 0.576 15.442 47.045 1.00 9.61 183 VAL A C 1
ATOM 1473 O O . VAL A 1 183 ? 1.071 15.058 48.119 1.00 10.76 183 VAL A O 1
ATOM 1477 N N . ARG A 1 184 ? 0.802 16.675 46.604 1.00 10.01 184 ARG A N 1
ATOM 1478 C CA . ARG A 1 184 ? 1.755 17.561 47.293 1.00 11.05 184 ARG A CA 1
ATOM 1479 C C . ARG A 1 184 ? 1.182 18.031 48.609 1.00 12.19 184 ARG A C 1
ATOM 1480 O O . ARG A 1 184 ? 1.959 18.362 49.510 1.00 14.35 184 ARG A O 1
ATOM 1488 N N . GLY A 1 185 ? -0.149 18.052 48.783 1.00 12.02 185 GLY A N 1
ATOM 1489 C CA . GLY A 1 185 ? -0.795 18.462 50.031 1.00 13.24 185 GLY A CA 1
ATOM 1490 C C . GLY A 1 185 ? -1.071 17.335 50.987 1.00 12.86 185 GLY A C 1
ATOM 1491 O O . GLY A 1 185 ? -1.545 17.594 52.091 1.00 16.36 185 GLY A O 1
ATOM 1492 N N . SER A 1 186 ? -0.856 16.107 50.579 1.00 11.90 186 SER A N 1
ATOM 1493 C CA . SER A 1 186 ? -1.244 14.947 51.347 1.00 12.23 186 SER A CA 1
ATOM 1494 C C . SER A 1 186 ? -0.131 14.388 52.177 1.00 13.28 186 SER A C 1
ATOM 1495 O O . SER A 1 186 ? 0.929 14.066 51.633 1.00 14.18 186 SER A O 1
ATOM 1498 N N . SER A 1 187 ? -0.368 14.165 53.470 1.00 13.93 187 SER A N 1
ATOM 1499 C CA . SER A 1 187 ? 0.613 13.530 54.355 1.00 13.79 187 SER A CA 1
ATOM 1500 C C . SER A 1 187 ? 0.846 12.086 53.993 1.00 14.91 187 SER A C 1
ATOM 1501 O O . SER A 1 187 ? 1.815 11.463 54.451 1.00 20.1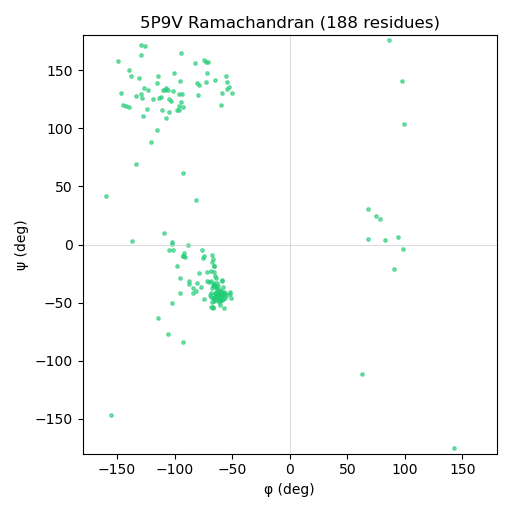8 187 SER A O 1
ATOM 1504 N N . SER A 1 188 ? 0.039 11.547 53.101 1.00 13.66 188 SER A N 1
ATOM 1505 C CA . SER A 1 188 ? 0.191 10.172 52.644 1.00 14.15 188 SER A CA 1
ATOM 1506 C C . SER A 1 188 ? 1.118 9.952 51.451 1.00 12.52 188 SER A C 1
ATOM 1507 O O . SER A 1 188 ? 1.315 8.820 50.991 1.00 13.00 188 SER A O 1
ATOM 1510 N N . PHE A 1 189 ? 1.683 11.039 50.939 1.00 10.75 189 PHE A N 1
ATOM 1511 C CA . PHE A 1 189 ? 2.670 11.013 49.855 1.00 9.96 189 PHE A CA 1
ATOM 1512 C C . PHE A 1 189 ? 3.869 11.827 50.167 1.00 11.16 189 PHE A C 1
ATOM 1513 O O . PHE A 1 189 ? 3.761 12.910 50.710 1.00 14.68 189 PHE A O 1
ATOM 1521 N N . GLU A 1 190 ? 5.006 11.334 49.728 1.00 10.06 190 GLU A N 1
ATOM 1522 C CA . GLU A 1 190 ? 6.266 12.098 49.733 1.00 10.59 190 GLU A CA 1
ATOM 1523 C C . GLU A 1 190 ? 6.616 12.392 48.271 1.00 9.47 190 GLU A C 1
ATOM 1524 O O . GLU A 1 190 ? 6.867 11.435 47.509 1.00 10.26 190 GLU A O 1
ATOM 1530 N N . CYS A 1 191 ? 6.618 13.660 47.896 1.00 9.25 191 CYS A N 1
ATOM 1531 C CA . CYS A 1 191 ? 6.699 14.055 46.465 1.00 9.22 191 CYS A CA 1
ATOM 1532 C C . CYS A 1 191 ? 7.966 14.785 46.135 1.00 9.39 191 CYS A C 1
ATOM 1533 O O . CYS A 1 191 ? 8.525 15.557 46.920 1.00 11.34 191 CYS A O 1
ATOM 1536 N N . THR A 1 192 ? 8.430 14.524 44.916 1.00 8.99 192 THR A N 1
ATOM 1537 C CA A THR A 1 192 ? 9.592 15.118 44.297 0.80 10.32 192 THR A CA 1
ATOM 1538 C CA B THR A 1 192 ? 9.519 15.294 44.340 0.20 8.55 192 THR A CA 1
ATOM 1539 C C . THR A 1 192 ? 9.234 15.488 42.856 1.00 8.82 192 THR A C 1
ATOM 1540 O O . THR A 1 192 ? 8.651 14.649 42.149 1.00 10.07 192 THR A O 1
ATOM 1547 N N . HIS A 1 193 ? 9.630 16.666 42.376 1.00 9.40 193 HIS A N 1
ATOM 1548 C CA . HIS A 1 193 ? 9.433 17.064 41.018 1.00 9.23 193 HIS A CA 1
ATOM 1549 C C . HIS A 1 193 ? 10.737 17.016 40.239 1.00 8.66 193 HIS A C 1
ATOM 1550 O O . HIS A 1 193 ? 11.755 17.511 40.713 1.00 10.41 193 HIS A O 1
ATOM 1557 N N . TYR A 1 194 ? 10.689 16.422 39.041 1.00 8.63 194 TYR A N 1
ATOM 1558 C CA . TYR A 1 194 ? 11.843 16.272 38.167 1.00 9.04 194 TYR A CA 1
ATOM 1559 C C . TYR A 1 194 ? 11.568 17.093 36.912 1.00 9.43 194 TYR A C 1
ATOM 1560 O O . TYR A 1 194 ? 10.845 16.658 36.010 1.00 10.27 194 TYR A O 1
ATOM 1569 N N . SER A 1 195 ? 12.126 18.299 36.855 1.00 9.62 195 SER A N 1
ATOM 1570 C CA . SER A 1 195 ? 11.883 19.154 35.697 1.00 9.48 195 SER A CA 1
ATOM 1571 C C . SER A 1 195 ? 12.605 18.660 34.486 1.00 10.01 195 SER A C 1
ATOM 1572 O O . SER A 1 195 ? 13.753 18.216 34.588 1.00 11.12 195 SER A O 1
ATOM 1575 N N . SER A 1 196 ? 11.989 18.719 33.324 1.00 9.70 196 SER A N 1
ATOM 1576 C CA . SER A 1 196 ? 12.546 18.192 32.089 1.00 9.67 196 SER A CA 1
ATOM 1577 C C . SER A 1 196 ? 11.928 18.923 30.915 1.00 9.82 196 SER A C 1
ATOM 1578 O O . SER A 1 196 ? 11.612 20.139 31.011 1.00 10.28 196 SER A O 1
ATOM 1581 N N . TYR A 1 197 ? 11.752 18.204 29.795 1.00 9.93 197 TYR A N 1
ATOM 1582 C CA . TYR A 1 197 ? 11.241 18.766 28.543 1.00 9.83 197 TYR A CA 1
ATOM 1583 C C . TYR A 1 197 ? 10.241 17.770 27.952 1.00 10.18 197 TYR A C 1
ATOM 1584 O O . TYR A 1 197 ? 10.411 16.574 28.017 1.00 11.21 197 TYR A O 1
ATOM 1593 N N . LEU A 1 198 ? 9.222 18.373 27.334 1.00 9.58 198 LEU A N 1
ATOM 1594 C CA . LEU A 1 198 ? 8.249 17.627 26.547 1.00 9.29 198 LEU A CA 1
ATOM 1595 C C . LEU A 1 198 ? 9.030 16.828 25.515 1.00 8.53 198 LEU A C 1
ATOM 1596 O O . LEU A 1 198 ? 9.955 17.320 24.877 1.00 9.53 198 LEU A O 1
ATOM 1601 N N . GLU A 1 199 ? 8.613 15.577 25.280 1.00 9.05 199 GLU A N 1
ATOM 1602 C CA . GLU A 1 199 ? 9.276 14.707 24.332 1.00 8.72 199 GLU A CA 1
ATOM 1603 C C . GLU A 1 199 ? 9.471 15.434 22.997 1.00 8.57 199 GLU A C 1
ATOM 1604 O O . GLU A 1 199 ? 8.556 16.032 22.415 1.00 8.68 199 GLU A O 1
ATOM 1610 N N . TYR A 1 200 ? 10.723 15.375 22.500 1.00 9.08 200 TYR A N 1
ATOM 1611 C CA . TYR A 1 200 ? 11.105 15.832 21.187 1.00 9.60 200 TYR A CA 1
ATOM 1612 C C . TYR A 1 200 ? 11.034 17.341 20.996 1.00 11.02 200 TYR A C 1
ATOM 1613 O O . TYR A 1 200 ? 11.254 17.810 19.888 1.00 15.62 200 TYR A O 1
ATOM 1622 N N . MET A 1 201 ? 10.742 18.126 22.030 1.00 10.56 201 MET A N 1
ATOM 1623 C CA A MET A 1 201 ? 10.470 19.558 21.884 0.70 10.50 201 MET A CA 1
ATOM 1624 C CA B MET A 1 201 ? 10.553 19.550 21.866 0.30 10.88 201 MET A CA 1
ATOM 1625 C C . MET A 1 201 ? 11.261 20.363 22.921 1.00 10.60 201 MET A C 1
ATOM 1626 O O . MET A 1 201 ? 11.554 19.898 24.005 1.00 14.70 201 MET A O 1
ATOM 1635 N N . LYS A 1 202 ? 11.496 21.631 22.617 1.00 11.50 202 LYS A N 1
ATOM 1636 C CA . LYS A 1 202 ? 12.091 22.604 23.516 1.00 12.27 202 LYS A CA 1
ATOM 1637 C C . LYS A 1 202 ? 10.987 23.349 24.265 1.00 12.73 202 LYS A C 1
ATOM 1638 O O . LYS A 1 202 ? 10.717 24.544 24.101 1.00 15.36 202 LYS A O 1
ATOM 1644 N N . VAL A 1 203 ? 10.238 22.576 25.022 1.00 11.67 203 VAL A N 1
ATOM 1645 C CA . VAL A 1 203 ? 9.105 23.021 25.845 1.00 10.77 203 VAL A CA 1
ATOM 1646 C C . VAL A 1 203 ? 9.281 22.359 27.230 1.00 10.52 203 VAL A C 1
ATOM 1647 O O . VAL A 1 203 ? 9.516 21.155 27.296 1.00 10.76 203 VAL A O 1
ATOM 1651 N N . VAL A 1 204 ? 9.238 23.146 28.295 1.00 10.34 204 VAL A N 1
ATOM 1652 C CA . VAL A 1 204 ? 9.386 22.578 29.650 1.00 10.46 204 VAL A CA 1
ATOM 1653 C C . VAL A 1 204 ? 8.223 21.627 29.978 1.00 9.55 204 VAL A C 1
ATOM 1654 O O . VAL A 1 204 ? 7.067 21.940 29.745 1.00 10.71 204 VAL A O 1
ATOM 1658 N N A ASP A 1 205 ? 8.538 20.498 30.594 0.50 9.59 205 ASP A N 1
ATOM 1659 N N B ASP A 1 205 ? 8.590 20.476 30.533 0.50 9.70 205 ASP A N 1
ATOM 1660 C CA A ASP A 1 205 ? 7.538 19.638 31.211 0.50 8.20 205 ASP A CA 1
ATOM 1661 C CA B ASP A 1 205 ? 7.661 19.555 31.145 0.50 8.93 205 ASP A CA 1
ATOM 1662 C C A ASP A 1 205 ? 8.149 19.102 32.476 0.50 9.55 205 ASP A C 1
ATOM 1663 C C B ASP A 1 205 ? 8.325 18.907 32.331 0.50 9.90 205 ASP A C 1
ATOM 1664 O O A ASP A 1 205 ? 9.127 19.684 32.998 0.50 8.94 205 ASP A O 1
ATOM 1665 O O B ASP A 1 205 ? 9.508 19.136 32.606 0.50 13.46 205 ASP A O 1
ATOM 1674 N N A GLY A 1 206 ? 7.660 17.964 32.972 0.50 9.30 206 GLY A N 1
ATOM 1675 N N B GLY A 1 206 ? 7.589 18.130 33.115 0.50 9.78 206 GLY A N 1
ATOM 1676 C CA A GLY A 1 206 ? 8.208 17.421 34.202 0.50 9.91 206 GLY A CA 1
ATOM 1677 C CA B GLY A 1 206 ? 8.259 17.413 34.191 0.50 10.46 206 GLY A CA 1
ATOM 1678 C C A GLY A 1 206 ? 7.498 16.143 34.607 0.50 8.90 206 GLY A C 1
ATOM 1679 C C B GLY A 1 206 ? 7.529 16.137 34.583 0.50 9.00 206 GLY A C 1
ATOM 1680 O O A GLY A 1 206 ? 6.342 15.919 34.213 0.50 9.61 206 GLY A O 1
ATOM 1681 O O B GLY A 1 206 ? 6.390 15.913 34.161 0.50 9.83 206 GLY A O 1
ATOM 1682 N N . LEU A 1 207 ? 8.214 15.326 35.387 1.00 9.41 207 LEU A N 1
ATOM 1683 C CA . LEU A 1 207 ? 7.650 14.173 36.046 1.00 9.04 207 LEU A CA 1
ATOM 1684 C C . LEU A 1 207 ? 7.455 14.462 37.505 1.00 8.55 207 LEU A C 1
ATOM 1685 O O . LEU A 1 207 ? 8.326 15.111 38.126 1.00 10.75 207 LEU A O 1
ATOM 1690 N N . GLU A 1 208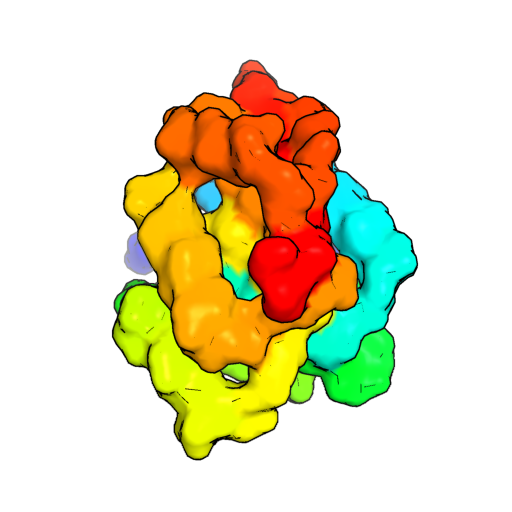 ? 6.405 13.936 38.110 1.00 8.36 208 GLU A N 1
ATOM 1691 C CA . GLU A 1 208 ? 6.281 13.929 39.558 1.00 8.16 208 GLU A CA 1
ATOM 1692 C C . GLU A 1 208 ? 6.465 12.536 40.089 1.00 8.37 208 GLU A C 1
ATOM 1693 O O . GLU A 1 208 ? 5.830 11.608 39.586 1.00 9.45 208 GLU A O 1
ATOM 1699 N N . LYS A 1 209 ? 7.285 12.373 41.132 1.00 7.99 209 LYS A N 1
ATOM 1700 C CA . LYS A 1 209 ? 7.347 11.127 41.864 1.00 7.80 209 LYS A CA 1
ATOM 1701 C C . LYS A 1 209 ? 6.610 11.332 43.186 1.00 8.75 209 LYS A C 1
ATOM 1702 O O . LYS A 1 209 ? 6.874 12.312 43.907 1.00 10.79 209 LYS A O 1
ATOM 1708 N N . ALA A 1 210 ? 5.642 10.492 43.480 1.00 8.03 210 ALA A N 1
ATOM 1709 C CA . ALA A 1 210 ? 4.862 10.548 44.698 1.00 8.47 210 ALA A CA 1
ATOM 1710 C C . ALA A 1 210 ? 4.911 9.171 45.326 1.00 8.75 210 ALA A C 1
ATOM 1711 O O . ALA A 1 210 ? 4.370 8.208 44.786 1.00 9.51 210 ALA A O 1
ATOM 1713 N N . ILE A 1 211 ? 5.599 9.068 46.467 1.00 8.89 211 ILE A N 1
ATOM 1714 C CA . ILE A 1 211 ? 5.782 7.784 47.134 1.00 9.96 211 ILE A CA 1
ATOM 1715 C C . ILE A 1 211 ? 4.691 7.671 48.173 1.00 9.27 211 ILE A C 1
ATOM 1716 O O . ILE A 1 211 ? 4.557 8.488 49.075 1.00 9.63 211 ILE A O 1
ATOM 1721 N N . TYR A 1 212 ? 3.901 6.609 48.072 1.00 9.90 212 TYR A N 1
ATOM 1722 C CA . TYR A 1 212 ? 2.832 6.366 49.052 1.00 10.32 212 TYR A CA 1
ATOM 1723 C C . TYR A 1 212 ? 3.393 5.965 50.415 1.00 10.32 212 TYR A C 1
ATOM 1724 O O . TYR A 1 212 ? 4.254 5.097 50.523 1.00 12.70 212 TYR A O 1
ATOM 1733 N N A GLN A 1 213 ? 2.847 6.571 51.467 0.50 11.90 213 GLN A N 1
ATOM 1734 N N B GLN A 1 213 ? 2.874 6.599 51.459 0.50 12.37 213 GLN A N 1
ATOM 1735 C CA A GLN A 1 213 ? 3.296 6.435 52.828 0.50 13.39 213 GLN A CA 1
ATOM 1736 C CA B GLN A 1 213 ? 3.222 6.330 52.823 0.50 14.06 213 GLN A CA 1
ATOM 1737 C C A GLN A 1 213 ? 2.457 5.505 53.694 0.50 13.94 213 GLN A C 1
ATOM 1738 C C B GLN A 1 213 ? 2.032 6.124 53.732 0.50 17.22 213 GLN A C 1
ATOM 1739 O O A GLN A 1 213 ? 2.847 5.230 54.829 0.50 20.01 213 GLN A O 1
ATOM 1740 O O B GLN A 1 213 ? 2.223 5.936 54.916 0.50 21.32 213 GLN A O 1
ATOM 1751 N N A GLY A 1 214 ? 1.307 5.056 53.202 0.50 16.23 214 GLY A N 1
ATOM 1752 N N B GLY A 1 214 ? 0.821 6.136 53.231 0.50 16.03 214 GLY A N 1
ATOM 1753 C CA A GLY A 1 214 ? 0.293 4.371 54.051 0.50 19.48 214 GLY A CA 1
ATOM 1754 C CA B GLY A 1 214 ? -0.330 5.871 54.116 0.50 20.13 214 GLY A CA 1
ATOM 1755 C C A GLY A 1 214 ? -0.901 5.304 54.317 0.50 23.48 214 GLY A C 1
ATOM 1756 C C B GLY A 1 214 ? -0.502 4.366 54.406 0.50 27.01 214 GLY A C 1
ATOM 1757 O O A GLY A 1 214 ? -0.887 6.457 53.867 0.50 25.92 214 GLY A O 1
ATOM 1758 O O B GLY A 1 21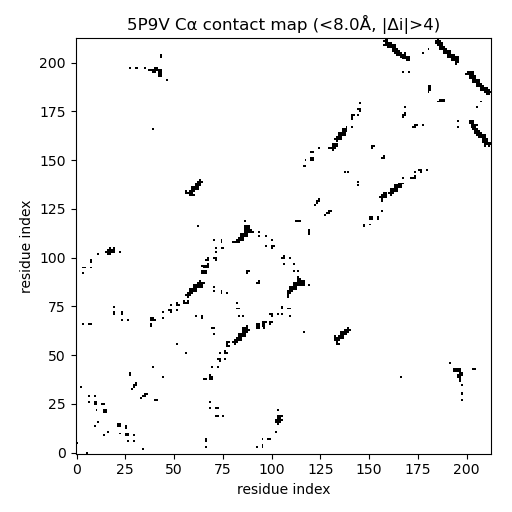4 ? 0.430 3.593 54.189 0.50 31.08 214 GLY A O 1
ATOM 1759 N N A PRO A 1 215 ? -1.949 4.826 55.037 0.50 32.29 215 PRO A N 1
ATOM 1760 N N B PRO A 1 215 ? -1.678 3.944 54.939 0.50 42.90 215 PRO A N 1
ATOM 1761 C CA A PRO A 1 215 ? -3.163 5.635 55.231 0.50 31.13 215 PRO A CA 1
ATOM 1762 C CA B PRO A 1 215 ? -2.062 2.514 55.125 0.50 42.04 215 PRO A CA 1
ATOM 1763 C C A PRO A 1 215 ? -2.942 6.775 56.216 0.50 33.61 215 PRO A C 1
ATOM 1764 C C B PRO A 1 215 ? -1.963 1.631 53.859 0.50 39.77 215 PRO A C 1
ATOM 1765 O O A PRO A 1 215 ? -1.896 6.835 56.873 0.50 40.77 215 PRO A O 1
ATOM 1766 O O B PRO A 1 215 ? -0.865 1.124 53.523 0.50 41.30 215 PRO A O 1
#

GO terms:
  GO:0005737 cytoplasm (C, EXP)
  GO:0005886 plasma membrane (C, EXP)
  GO:0016206 catechol O-methyltransferase activity (F, IDA)
  GO:0043197 dendritic spine (C, IDA)
  GO:0044297 cell body (C, IDA)
  GO:0045211 postsynaptic membrane (C, IDA)
  GO:0030424 axon (C, IDA)
  GO:0030425 dendrite (C, IDA)
  GO:0043627 response to estrogen (P, IEP)
  GO:0009410 response to xenobiotic stimulus (P, IEP)
  GO:0032496 response to lipopolysaccharide (P, IEP)
  GO:0097333 response to olanzapine (P, IEP)
  GO:0097336 response to risperidone (P, IEP)
  GO:0043414 macromolecule methylation (P, IMP)
  GO:0045963 negative regulation of dopamine metabolic process (P, IMP)
  GO:0048265 response to pain (P, IMP)
  GO:0048662 negative regulation of smooth muscle cell proliferation (P, IMP)
  GO:0007565 female pregnancy (P, IMP)
  GO:0007612 learning (P, IMP)
  GO:0007614 short-term memory (P, IMP)

Sequence (213 aa):
DTKEQRILRYVQQNAKPGDPQSVLEAIDDTYCCTQKEWAMNVGDAKGQIMMDAVIREYSSPSLVLELGAYCGYSAVRMARLLQPGARLLTMEINPDCCAAIITQQMLNFAGLQDKKVTILLNGASQDLIPQLKKKYDDVDTLDMMVFLDHWKKDRYLPDTLLLEKCGLLRKGTVLLADNVIVVPGTPDFLAYVRGSSSFECTTHYSSYLEYMMKVVDDGGLEKAIYQQGGPP

B-factor: mean 15.43, std 8.57, range [5.63, 59.92]

Organism: Rattus norvegicus (NCBI:txid10116)

Secondary structure (DSSP, 8-state):
--HHHHHHHHHHHHS-TT-HHHHHHHHHHHHHHT------HHHHHHHHHHHHHHH--SEEEEE--TTSHHHHHHHTTSPTT-EEEEEES-HHHHHHHHHHHHHHT-TTTEEEEES-HHHHGGGTTTTT-----SEEEE-S-GGGHHHHHHHHHHTT---TT-EEEES-IIIII-HHHHHHHHH-TTEEEEEEEEE-TTSSSEEEEEEEEE---

Radius of gyration: 16.18 Å; Cα contacts (8 Å, |Δi|>4): 481; chains: 1; bounding box: 30×36×48 Å